Protein AF-A0A940HLU1-F1 (afdb_monomer_lite)

Structure (mmCIF, N/CA/C/O backbone):
data_AF-A0A940HLU1-F1
#
_entry.id   AF-A0A940HLU1-F1
#
loop_
_atom_site.group_PDB
_atom_site.id
_atom_site.type_symbol
_atom_site.label_atom_id
_atom_site.label_alt_id
_atom_site.label_comp_id
_atom_site.label_asym_id
_atom_site.label_entity_id
_atom_site.label_seq_id
_atom_site.pdbx_PDB_ins_code
_atom_site.Cartn_x
_atom_site.Cartn_y
_atom_site.Cartn_z
_atom_site.occupancy
_atom_site.B_iso_or_equiv
_atom_site.auth_seq_id
_atom_site.auth_comp_id
_atom_site.auth_asym_id
_atom_site.auth_atom_id
_atom_site.pdbx_PDB_model_num
ATOM 1 N N . MET A 1 1 ? 3.730 -21.364 66.867 1.00 27.73 1 MET A N 1
ATOM 2 C CA . MET A 1 1 ? 2.519 -21.765 66.113 1.00 27.73 1 MET A CA 1
ATOM 3 C C . MET A 1 1 ? 2.032 -20.496 65.435 1.00 27.73 1 MET A C 1
ATOM 5 O O . MET A 1 1 ? 1.754 -19.559 66.156 1.00 27.73 1 MET A O 1
ATOM 9 N N . THR A 1 2 ? 2.086 -20.301 64.124 1.00 25.03 2 THR A N 1
ATOM 10 C CA . THR A 1 2 ? 1.992 -21.242 63.003 1.00 25.03 2 THR A CA 1
ATOM 11 C C . THR A 1 2 ? 2.886 -20.714 61.883 1.00 25.03 2 THR A C 1
ATOM 13 O O . THR A 1 2 ? 2.871 -19.523 61.591 1.00 25.03 2 THR A O 1
ATOM 16 N N . ALA A 1 3 ? 3.690 -21.589 61.285 1.00 28.31 3 ALA A N 1
ATOM 17 C CA . ALA A 1 3 ? 4.427 -21.278 60.074 1.00 28.31 3 ALA A CA 1
ATOM 18 C C . ALA A 1 3 ? 3.432 -21.047 58.927 1.00 28.31 3 ALA A C 1
ATOM 20 O O . ALA A 1 3 ? 2.727 -21.977 58.545 1.00 28.31 3 ALA A O 1
ATOM 21 N N . PHE A 1 4 ? 3.402 -19.844 58.358 1.00 26.42 4 PHE A N 1
ATOM 22 C CA . PHE A 1 4 ? 2.921 -19.633 56.994 1.00 26.42 4 PHE A CA 1
ATOM 23 C C . PHE A 1 4 ? 4.147 -19.442 56.105 1.00 26.42 4 PHE A C 1
ATOM 25 O O . PHE A 1 4 ? 4.560 -18.334 55.790 1.00 26.42 4 PHE A O 1
ATOM 32 N N . LYS A 1 5 ? 4.784 -20.562 55.751 1.00 31.25 5 LYS A N 1
ATOM 33 C CA . LYS A 1 5 ? 5.696 -20.611 54.609 1.00 31.25 5 LYS A CA 1
ATOM 34 C C . LYS A 1 5 ? 4.870 -21.005 53.388 1.00 31.25 5 LYS A C 1
ATOM 36 O O . LYS A 1 5 ? 4.314 -22.100 53.366 1.00 31.25 5 LYS A O 1
ATOM 41 N N . ARG A 1 6 ? 4.914 -20.129 52.380 1.00 31.06 6 ARG A N 1
ATOM 42 C CA . ARG A 1 6 ? 4.441 -20.256 50.989 1.00 31.06 6 ARG A CA 1
ATOM 43 C C . ARG A 1 6 ? 3.004 -19.820 50.687 1.00 31.06 6 ARG A C 1
ATOM 45 O O . ARG A 1 6 ? 2.075 -20.134 51.422 1.00 31.06 6 ARG A O 1
ATOM 52 N N . ILE A 1 7 ? 2.900 -19.258 49.470 1.00 27.70 7 ILE A N 1
ATOM 53 C CA . ILE A 1 7 ? 1.734 -18.806 48.680 1.00 27.70 7 ILE A CA 1
ATOM 54 C C . ILE A 1 7 ? 1.529 -17.282 48.871 1.00 27.70 7 ILE A C 1
ATOM 56 O O . ILE A 1 7 ? 1.291 -16.849 49.986 1.00 27.70 7 ILE A O 1
ATOM 60 N N . VAL A 1 8 ? 1.676 -16.397 47.867 1.00 30.61 8 VAL A N 1
ATOM 61 C CA . VAL A 1 8 ? 0.956 -16.318 46.573 1.00 30.61 8 VAL A CA 1
ATOM 62 C C . VAL A 1 8 ? 1.741 -15.519 45.506 1.00 30.61 8 VAL A C 1
ATOM 64 O O . VAL A 1 8 ? 2.477 -14.593 45.818 1.00 30.61 8 VAL A O 1
ATOM 67 N N . ILE A 1 9 ? 1.493 -15.900 44.247 1.00 31.41 9 ILE A N 1
ATOM 68 C CA . ILE A 1 9 ? 1.832 -15.292 42.948 1.00 31.41 9 ILE A CA 1
ATOM 69 C C . ILE A 1 9 ? 1.732 -13.754 42.939 1.00 31.41 9 ILE A C 1
ATOM 71 O O . ILE A 1 9 ? 0.657 -13.203 43.169 1.00 31.41 9 ILE A O 1
ATOM 75 N N . VAL A 1 10 ? 2.824 -13.081 42.572 1.00 34.31 10 VAL A N 1
ATOM 76 C CA . VAL A 1 10 ? 2.804 -11.683 42.119 1.00 34.31 10 VAL A CA 1
ATOM 77 C C . VAL A 1 10 ? 2.453 -11.690 40.631 1.00 34.31 10 VAL A C 1
ATOM 79 O O . VAL A 1 10 ? 3.161 -12.323 39.855 1.00 34.31 10 VAL A O 1
ATOM 82 N N . ILE A 1 11 ? 1.365 -11.027 40.234 1.00 34.97 11 ILE A N 1
ATOM 83 C CA . ILE A 1 11 ? 1.071 -10.746 38.823 1.00 34.97 11 ILE A CA 1
ATOM 84 C C . ILE A 1 11 ? 1.602 -9.340 38.547 1.00 34.97 11 ILE A C 1
ATOM 86 O O . ILE A 1 11 ? 0.955 -8.352 38.882 1.00 34.97 11 ILE A O 1
ATOM 90 N N . LEU A 1 12 ? 2.807 -9.238 37.984 1.00 37.22 12 LEU A N 1
ATOM 91 C CA . LEU A 1 12 ? 3.284 -7.970 37.429 1.00 37.22 12 LEU A CA 1
ATOM 92 C C . LEU A 1 12 ? 2.521 -7.716 36.130 1.00 37.22 12 LEU A C 1
ATOM 94 O O . LEU A 1 12 ? 2.646 -8.534 35.230 1.00 37.22 12 LEU A O 1
ATOM 98 N N . ALA A 1 13 ? 1.790 -6.609 36.017 1.00 35.19 13 ALA A N 1
ATOM 99 C CA . ALA A 1 13 ? 1.363 -6.061 34.733 1.00 35.19 13 ALA A CA 1
ATOM 100 C C . ALA A 1 13 ? 2.277 -4.874 34.408 1.00 35.19 13 ALA A C 1
ATOM 102 O O . ALA A 1 13 ? 2.146 -3.799 34.989 1.00 35.19 13 ALA A O 1
ATOM 103 N N . LEU A 1 14 ? 3.250 -5.079 33.521 1.00 35.09 14 LEU A N 1
ATOM 104 C CA . LEU A 1 14 ? 4.013 -3.977 32.929 1.00 35.09 14 LEU A CA 1
ATOM 105 C C . LEU A 1 14 ? 3.146 -3.350 31.843 1.00 35.09 14 LEU A C 1
ATOM 107 O O . LEU A 1 14 ? 2.904 -4.012 30.842 1.00 35.09 14 LEU A O 1
ATOM 111 N N . VAL A 1 15 ? 2.707 -2.105 32.022 1.00 32.38 15 VAL A N 1
ATOM 112 C CA . VAL A 1 15 ? 2.210 -1.276 30.917 1.00 32.38 15 VAL A CA 1
ATOM 113 C C . VAL A 1 15 ? 3.357 -0.379 30.474 1.00 32.38 15 VAL A C 1
ATOM 115 O O . VAL A 1 15 ? 3.815 0.469 31.236 1.00 32.38 15 VAL A O 1
ATOM 118 N N . LEU A 1 16 ? 3.820 -0.549 29.240 1.00 31.27 16 LEU A N 1
ATOM 119 C CA . LEU A 1 16 ? 4.593 0.473 28.530 1.00 31.27 16 LEU A CA 1
ATOM 120 C C . LEU A 1 16 ? 3.788 0.899 27.292 1.00 31.27 16 LEU A C 1
ATOM 122 O O . LEU A 1 16 ? 3.138 0.026 26.711 1.00 31.27 16 LEU A O 1
ATOM 126 N N . PRO A 1 17 ? 3.813 2.182 26.868 1.00 31.23 17 PRO A N 1
ATOM 127 C CA . PRO A 1 17 ? 4.679 3.286 27.313 1.00 31.23 17 PRO A CA 1
ATOM 128 C C . PRO A 1 17 ? 3.905 4.491 27.886 1.00 31.23 17 PRO A C 1
ATOM 130 O O . PRO A 1 17 ? 2.865 4.885 27.364 1.00 31.23 17 PRO A O 1
ATOM 133 N N . ALA A 1 18 ? 4.466 5.158 28.894 1.00 30.39 18 ALA A N 1
ATOM 134 C CA . ALA A 1 18 ? 4.072 6.519 29.251 1.00 30.39 18 ALA A CA 1
ATOM 135 C C . ALA A 1 18 ? 5.214 7.472 28.882 1.00 30.39 18 ALA A C 1
ATOM 137 O O . ALA A 1 18 ? 6.216 7.546 29.586 1.00 30.39 18 ALA A O 1
ATOM 138 N N . PHE A 1 19 ? 5.062 8.206 27.780 1.00 29.31 19 PHE A N 1
ATOM 139 C CA . PHE A 1 19 ? 5.832 9.422 27.540 1.00 29.31 19 PHE A CA 1
ATOM 140 C C . PHE A 1 19 ? 4.869 10.575 27.256 1.00 29.31 19 PHE A C 1
ATOM 142 O O . PHE A 1 19 ? 4.249 10.646 26.202 1.00 29.31 19 PHE A O 1
ATOM 149 N N . CYS A 1 20 ? 4.779 11.496 28.215 1.00 25.66 20 CYS A N 1
ATOM 150 C CA . CYS A 1 20 ? 4.411 12.886 27.980 1.00 25.66 20 CYS A CA 1
ATOM 151 C C . CYS A 1 20 ? 5.654 13.716 28.322 1.00 25.66 20 CYS A C 1
ATOM 153 O O . CYS A 1 20 ? 5.962 13.921 29.493 1.00 25.66 20 CYS A O 1
ATOM 155 N N . VAL A 1 21 ? 6.407 14.151 27.308 1.00 31.73 21 VAL A N 1
ATOM 156 C CA . VAL A 1 21 ? 7.651 14.932 27.492 1.00 31.73 21 VAL A CA 1
ATOM 157 C C . VAL A 1 21 ? 7.368 16.418 27.797 1.00 31.73 21 VAL A C 1
ATOM 159 O O . VAL A 1 21 ? 8.294 17.196 27.981 1.00 31.73 21 VAL A O 1
ATOM 162 N N . SER A 1 22 ? 6.108 16.854 27.931 1.00 28.33 22 SER A N 1
ATOM 163 C CA . SER A 1 22 ? 5.791 18.272 28.197 1.00 28.33 22 SER A CA 1
ATOM 164 C C . SER A 1 22 ? 5.053 18.554 29.505 1.00 28.33 22 SER A C 1
ATOM 166 O O . SER A 1 22 ? 4.754 19.712 29.794 1.00 28.33 22 SER A O 1
ATOM 168 N N . CYS A 1 23 ? 4.748 17.551 30.327 1.00 28.56 23 CYS A N 1
ATOM 169 C CA . CYS A 1 23 ? 4.066 17.768 31.600 1.00 28.56 23 CYS A CA 1
ATOM 170 C C . CYS A 1 23 ? 4.802 17.021 32.703 1.00 28.56 23 CYS A C 1
ATOM 172 O O . CYS A 1 23 ? 4.645 15.818 32.864 1.00 28.56 23 CYS A O 1
ATOM 174 N N . ASN A 1 24 ? 5.577 17.758 33.497 1.00 30.20 24 ASN A N 1
ATOM 175 C CA . ASN A 1 24 ? 6.269 17.265 34.688 1.00 30.20 24 ASN A CA 1
ATOM 176 C C . ASN A 1 24 ? 5.280 16.974 35.845 1.00 30.20 24 ASN A C 1
ATOM 178 O O . ASN A 1 24 ? 5.450 17.450 36.966 1.00 30.20 24 ASN A O 1
ATOM 182 N N . LYS A 1 25 ? 4.182 16.266 35.556 1.00 23.88 25 LYS A N 1
ATOM 183 C CA . LYS A 1 25 ? 3.177 15.821 36.522 1.00 23.88 25 LYS A CA 1
ATOM 184 C C . LYS A 1 25 ? 2.979 14.309 36.376 1.00 23.88 25 LYS A C 1
ATOM 186 O O . LYS A 1 25 ? 2.823 13.839 35.248 1.00 23.88 25 LYS A O 1
ATOM 191 N N . PRO A 1 26 ? 2.952 13.550 37.485 1.00 27.97 26 PRO A N 1
ATOM 192 C CA . PRO A 1 26 ? 2.692 12.118 37.441 1.00 27.97 26 PRO A CA 1
ATOM 193 C C . PRO A 1 26 ? 1.312 11.868 36.825 1.00 27.97 26 PRO A C 1
ATOM 195 O O . PRO A 1 26 ? 0.302 12.388 37.300 1.00 27.97 26 PRO A O 1
ATOM 198 N N . THR A 1 27 ? 1.278 11.099 35.739 1.00 27.95 27 THR A N 1
ATOM 199 C CA . THR A 1 27 ? 0.031 10.642 35.122 1.00 27.95 27 THR A CA 1
ATOM 200 C C . THR A 1 27 ? -0.374 9.346 35.813 1.00 27.95 27 THR A C 1
ATOM 202 O O . THR A 1 27 ? 0.331 8.345 35.714 1.00 27.95 27 THR A O 1
ATOM 205 N N . VAL A 1 28 ? -1.486 9.373 36.546 1.00 28.05 28 VAL A N 1
ATOM 206 C CA . VAL A 1 28 ? -2.072 8.178 37.163 1.00 28.05 28 VAL A CA 1
ATOM 207 C C . VAL A 1 28 ? -2.914 7.480 36.097 1.00 28.05 28 VAL A C 1
ATOM 209 O O . VAL A 1 28 ? -3.928 8.021 35.662 1.00 28.05 28 VAL A O 1
ATOM 212 N N . VAL A 1 29 ? -2.480 6.303 35.648 1.00 27.06 29 VAL A N 1
ATOM 213 C CA . VAL A 1 29 ? -3.270 5.442 34.759 1.00 27.06 29 VAL A CA 1
ATOM 214 C C . VAL A 1 29 ? -4.050 4.471 35.638 1.00 27.06 29 VAL A C 1
ATOM 216 O O . VAL A 1 29 ? -3.457 3.641 36.322 1.00 27.06 29 VAL A O 1
ATOM 219 N N . TYR A 1 30 ? -5.376 4.580 35.630 1.00 26.14 30 TYR A N 1
ATOM 220 C CA . TYR A 1 30 ? -6.247 3.564 36.212 1.00 26.14 30 TYR A CA 1
ATOM 221 C C . TYR A 1 30 ? -6.447 2.464 35.168 1.00 26.14 30 TYR A C 1
ATOM 223 O O . TYR A 1 30 ? -6.887 2.750 34.056 1.00 26.14 30 TYR A O 1
ATOM 231 N N . LEU A 1 31 ? -6.112 1.220 35.509 1.00 27.53 31 LEU A N 1
ATOM 232 C CA . LEU A 1 31 ? -6.618 0.062 34.779 1.00 27.53 31 LEU A CA 1
ATOM 233 C C . LEU A 1 31 ? -7.880 -0.410 35.490 1.00 27.53 31 LEU A C 1
ATOM 235 O O . LEU A 1 31 ? -7.833 -0.764 36.669 1.00 27.53 31 LEU A O 1
ATOM 239 N N . ASP A 1 32 ? -8.992 -0.395 34.765 1.00 26.89 32 ASP A N 1
ATOM 240 C CA . ASP A 1 32 ? -10.192 -1.110 35.167 1.00 26.89 32 ASP A CA 1
ATOM 241 C C . ASP A 1 32 ? -9.909 -2.605 34.993 1.00 26.89 32 ASP A C 1
ATOM 243 O O . ASP A 1 32 ? -9.539 -3.059 33.907 1.00 26.89 32 ASP A O 1
ATOM 247 N N . THR A 1 33 ? -9.974 -3.376 36.076 1.00 32.47 33 THR A N 1
ATOM 248 C CA . THR A 1 33 ? -9.860 -4.833 35.992 1.00 32.47 33 THR A CA 1
ATOM 249 C C . THR A 1 33 ? -11.214 -5.380 35.563 1.00 32.47 33 THR A C 1
ATOM 251 O O . THR A 1 33 ? -11.954 -5.919 36.390 1.00 32.47 33 THR A O 1
ATOM 254 N N . GLU A 1 34 ? -11.566 -5.207 34.292 1.00 28.14 34 GLU A N 1
ATOM 255 C CA . GLU A 1 34 ? -12.719 -5.899 33.730 1.00 28.14 34 GLU A CA 1
ATOM 256 C C . GLU A 1 34 ? -12.413 -7.401 33.604 1.00 28.14 34 GLU A C 1
ATOM 258 O O . GLU A 1 34 ? -11.338 -7.829 33.184 1.00 28.14 34 GLU A O 1
ATOM 263 N N . ASP A 1 35 ? -13.403 -8.175 34.040 1.00 29.67 35 ASP A N 1
ATOM 264 C CA . ASP A 1 35 ? -13.547 -9.627 34.010 1.00 29.67 35 ASP A CA 1
ATOM 265 C C . ASP A 1 35 ? -12.734 -10.487 34.997 1.00 29.67 35 ASP A C 1
ATOM 267 O O . ASP A 1 35 ? -11.738 -11.144 34.697 1.00 29.67 35 ASP A O 1
ATOM 271 N N . GLY A 1 36 ? -13.329 -10.651 36.187 1.00 31.17 36 GLY A N 1
ATOM 272 C CA . GLY A 1 36 ? -13.385 -11.973 36.826 1.00 31.17 36 GLY A CA 1
ATOM 273 C C . GLY A 1 36 ? -12.486 -12.213 38.036 1.00 31.17 36 GLY A C 1
ATOM 274 O O . GLY A 1 36 ? -12.433 -13.342 38.535 1.00 31.17 36 GLY A O 1
ATOM 275 N N . PHE A 1 37 ? -11.804 -11.196 38.566 1.00 38.34 37 PHE A N 1
ATOM 276 C CA . PHE A 1 37 ? -10.997 -11.391 39.767 1.00 38.34 37 PHE A CA 1
ATOM 277 C C . PHE A 1 37 ? -11.858 -11.469 41.036 1.00 38.34 37 PHE A C 1
ATOM 279 O O . PHE A 1 37 ? -12.349 -10.467 41.545 1.00 38.34 37 PHE A O 1
ATOM 286 N N . GLN A 1 38 ? -12.029 -12.679 41.571 1.00 34.75 38 GLN A N 1
ATOM 287 C CA . GLN A 1 38 ? -12.689 -12.927 42.857 1.00 34.75 38 GLN A CA 1
ATOM 288 C C . GLN A 1 38 ? -11.616 -13.096 43.953 1.00 34.75 38 GLN A C 1
ATOM 290 O O . GLN A 1 38 ? -11.015 -14.176 44.053 1.00 34.75 38 GLN A O 1
ATOM 295 N N . PRO A 1 39 ? -11.319 -12.058 44.763 1.00 37.50 39 PRO A N 1
ATOM 296 C CA . PRO A 1 39 ? -10.304 -12.147 45.806 1.00 37.50 39 PRO A CA 1
ATOM 297 C C . PRO A 1 39 ? -10.705 -13.187 46.860 1.00 37.50 39 PRO A C 1
ATOM 299 O O . PRO A 1 39 ? -11.830 -13.211 47.357 1.00 37.50 39 PRO A O 1
ATOM 302 N N . LYS A 1 40 ? -9.772 -14.075 47.209 1.00 34.72 40 LYS A N 1
ATOM 303 C CA . LYS A 1 40 ? -9.962 -15.077 48.261 1.00 34.72 40 LYS A CA 1
ATOM 304 C C . LYS A 1 40 ? -9.593 -14.471 49.620 1.00 34.72 40 LYS A C 1
ATOM 306 O O . LYS A 1 40 ? -8.598 -13.748 49.694 1.00 34.72 40 LYS A O 1
ATOM 311 N N . PRO A 1 41 ? -10.318 -14.810 50.702 1.00 30.70 41 PRO A N 1
ATOM 312 C CA . PRO A 1 41 ? -9.941 -14.406 52.054 1.00 30.70 41 PRO A CA 1
ATOM 313 C C . PRO A 1 41 ? -8.514 -14.865 52.391 1.00 30.70 41 PRO A C 1
ATOM 315 O O . PRO A 1 41 ? -8.115 -15.966 52.006 1.00 30.70 41 PRO A O 1
ATOM 318 N N . ASN A 1 42 ? -7.764 -14.040 53.130 1.00 32.72 42 ASN A N 1
ATOM 319 C CA . ASN A 1 42 ? -6.386 -14.302 53.582 1.00 32.72 42 ASN A CA 1
ATOM 320 C C . ASN A 1 42 ? -5.336 -14.423 52.460 1.00 32.72 42 ASN A C 1
ATOM 322 O O . ASN A 1 42 ? -4.360 -15.163 52.594 1.00 32.72 42 ASN A O 1
ATOM 326 N N . LYS A 1 43 ? -5.522 -13.696 51.352 1.00 32.88 43 LYS A N 1
ATOM 327 C CA . LYS A 1 43 ? -4.498 -13.507 50.319 1.00 32.88 43 LYS A CA 1
ATOM 328 C C . LYS A 1 43 ? -4.136 -12.030 50.181 1.00 32.88 43 LYS A C 1
ATOM 330 O O . LYS A 1 43 ? -5.014 -11.175 50.142 1.00 32.88 43 LYS A O 1
ATOM 335 N N . LEU A 1 44 ? -2.836 -11.761 50.101 1.00 34.69 44 LEU A N 1
ATOM 336 C CA . LEU A 1 44 ? -2.281 -10.446 49.802 1.00 34.69 44 LEU A CA 1
ATOM 337 C C . LEU A 1 44 ? -2.280 -10.245 48.281 1.00 34.69 44 LEU A C 1
ATOM 339 O O . LEU A 1 44 ? -1.825 -11.128 47.551 1.00 34.69 44 LEU A O 1
ATOM 343 N N . TYR A 1 45 ? -2.784 -9.106 47.813 1.00 37.06 45 TYR A N 1
ATOM 344 C CA . TYR A 1 45 ? -2.894 -8.790 46.391 1.00 37.06 45 TYR A CA 1
ATOM 345 C C . TYR A 1 45 ? -2.138 -7.496 46.097 1.00 37.06 45 TYR A C 1
ATOM 347 O O . TYR A 1 45 ? -2.639 -6.401 46.323 1.00 37.06 45 TYR A O 1
ATOM 355 N N . VAL A 1 46 ? -0.905 -7.618 45.608 1.00 39.88 46 VAL A N 1
ATOM 356 C CA . VAL A 1 46 ? -0.125 -6.458 45.163 1.00 39.88 46 VAL A CA 1
ATOM 357 C C . VAL A 1 46 ? -0.705 -5.994 43.837 1.00 39.88 46 VAL A C 1
ATOM 359 O O . VAL A 1 46 ? -0.710 -6.758 42.874 1.00 39.88 46 VAL A O 1
ATOM 362 N N . THR A 1 47 ? -1.204 -4.763 43.790 1.00 38.28 47 THR A N 1
ATOM 363 C CA . THR A 1 47 ? -1.689 -4.169 42.546 1.00 38.28 47 THR A CA 1
ATOM 364 C C . THR A 1 47 ? -0.840 -2.933 42.269 1.00 38.28 47 THR A C 1
ATOM 366 O O . THR A 1 47 ? -0.818 -2.015 43.083 1.00 38.28 47 THR A O 1
ATOM 369 N N . TYR A 1 48 ? -0.181 -2.955 41.107 1.00 41.09 48 TYR A N 1
ATOM 370 C CA . TYR A 1 48 ? 0.588 -1.891 40.445 1.00 41.09 48 TYR A CA 1
ATOM 371 C C . TYR A 1 48 ? 2.092 -1.771 40.759 1.00 41.09 48 TYR A C 1
ATOM 373 O O . TYR A 1 48 ? 2.538 -1.675 41.901 1.00 41.09 48 TYR A O 1
ATOM 381 N N . LEU A 1 49 ? 2.860 -1.719 39.664 1.00 37.97 49 LEU A N 1
ATOM 382 C CA . LEU A 1 49 ? 4.263 -1.326 39.582 1.00 37.97 49 LEU A CA 1
ATOM 383 C C . LEU A 1 49 ? 4.318 -0.016 38.783 1.00 37.97 49 LEU A C 1
ATOM 385 O O . LEU A 1 49 ? 3.813 0.019 37.661 1.00 37.97 49 LEU A O 1
ATOM 389 N N . TYR A 1 50 ? 4.938 1.034 39.321 1.00 35.69 50 TYR A N 1
ATOM 390 C CA . TYR A 1 50 ? 5.228 2.250 38.557 1.00 35.69 50 TYR A CA 1
ATOM 391 C C . TYR A 1 50 ? 6.717 2.275 38.206 1.00 35.69 50 TYR A C 1
ATOM 393 O O . TYR A 1 50 ? 7.576 2.098 39.070 1.00 35.69 50 TYR A O 1
ATOM 401 N N . VAL A 1 51 ? 7.029 2.479 36.925 1.00 35.22 51 VAL A N 1
ATOM 402 C CA . VAL A 1 51 ? 8.408 2.640 36.449 1.00 35.22 51 VAL A CA 1
ATOM 403 C C . VAL A 1 51 ? 8.728 4.131 36.432 1.00 35.22 51 VAL A C 1
ATOM 405 O O . VAL A 1 51 ? 8.148 4.884 35.650 1.00 35.22 51 VAL A O 1
ATOM 408 N N . LEU A 1 52 ? 9.636 4.558 37.308 1.00 29.62 52 LEU A N 1
ATOM 409 C CA . LEU A 1 52 ? 10.082 5.943 37.423 1.00 29.62 52 LEU A CA 1
ATOM 410 C C . LEU A 1 52 ? 11.482 6.063 36.802 1.00 29.62 52 LEU A C 1
ATOM 412 O O . LEU A 1 52 ? 12.499 5.810 37.437 1.00 29.62 52 LEU A O 1
ATOM 416 N N . SER A 1 53 ? 11.505 6.499 35.544 1.00 32.16 53 SER A N 1
ATOM 417 C CA . SER A 1 53 ? 12.685 6.881 34.753 1.00 32.16 53 SER A CA 1
ATOM 418 C C . SER A 1 53 ? 13.498 5.756 34.092 1.00 32.16 53 SER A C 1
ATOM 420 O O . SER A 1 53 ? 13.719 4.680 34.644 1.00 32.16 53 SER A O 1
ATOM 422 N N . ALA A 1 54 ? 13.944 6.063 32.873 1.00 32.19 54 ALA A N 1
ATOM 423 C CA . ALA A 1 54 ? 14.941 5.331 32.110 1.00 32.19 54 ALA A CA 1
ATOM 424 C C . ALA A 1 54 ? 16.165 6.242 31.953 1.00 32.19 54 ALA A C 1
ATOM 426 O O . ALA A 1 54 ? 16.013 7.415 31.606 1.00 32.19 54 ALA A O 1
ATOM 427 N N . ASN A 1 55 ? 17.363 5.715 32.182 1.00 34.09 55 ASN A N 1
ATOM 428 C CA . ASN A 1 55 ? 18.615 6.329 31.745 1.00 34.09 55 ASN A CA 1
ATOM 429 C C . ASN A 1 55 ? 19.196 5.546 30.551 1.00 34.09 55 ASN A C 1
ATOM 431 O O . ASN A 1 55 ? 18.762 4.431 30.261 1.00 34.09 55 ASN A O 1
ATOM 435 N N . GLU A 1 56 ? 20.144 6.153 29.827 1.00 32.09 56 GLU A N 1
ATOM 436 C CA . GLU A 1 56 ? 20.691 5.667 28.541 1.00 32.09 56 GLU A CA 1
ATOM 437 C C . GLU A 1 56 ? 21.284 4.243 28.588 1.00 32.09 56 GLU A C 1
ATOM 439 O O . GLU A 1 56 ? 21.463 3.615 27.548 1.00 32.09 56 GLU A O 1
ATOM 444 N N . GLU A 1 57 ? 21.522 3.698 29.783 1.00 31.03 57 GLU A N 1
ATOM 445 C CA . GLU A 1 57 ? 22.026 2.336 29.998 1.00 31.03 57 GLU A CA 1
ATOM 446 C C . GLU A 1 57 ? 20.925 1.277 30.204 1.00 31.03 57 GLU A C 1
ATOM 448 O O . GLU A 1 57 ? 21.229 0.109 30.437 1.00 31.03 57 GLU A O 1
ATOM 453 N N . GLY A 1 58 ? 19.640 1.639 30.108 1.00 33.12 58 GLY A N 1
ATOM 454 C CA . GLY A 1 58 ? 18.534 0.677 30.215 1.00 33.12 58 GLY A CA 1
ATOM 455 C C . GLY A 1 58 ? 18.353 0.085 31.617 1.00 33.12 58 GLY A C 1
ATOM 456 O O . GLY A 1 58 ? 17.793 -1.004 31.763 1.00 33.12 58 GLY A O 1
ATOM 457 N N . ILE A 1 59 ? 18.822 0.788 32.652 1.00 32.22 59 ILE A N 1
ATOM 458 C CA . ILE A 1 59 ? 18.604 0.414 34.048 1.00 32.22 59 ILE A CA 1
ATOM 459 C C . ILE A 1 59 ? 17.293 1.054 34.507 1.00 32.22 59 ILE A C 1
ATOM 461 O O . ILE A 1 59 ? 17.135 2.272 34.463 1.00 32.22 59 ILE A O 1
ATOM 465 N N . PHE A 1 60 ? 16.353 0.228 34.967 1.00 37.91 60 PHE A N 1
ATOM 466 C CA . PHE A 1 60 ? 15.073 0.694 35.496 1.00 37.91 60 PHE A CA 1
ATOM 467 C C . PHE A 1 60 ? 14.993 0.377 36.989 1.00 37.91 60 PHE A C 1
ATOM 469 O O . PHE A 1 60 ? 15.209 -0.762 37.411 1.00 37.91 60 PHE A O 1
ATOM 476 N N . SER A 1 61 ? 14.653 1.384 37.788 1.00 35.00 61 SER A N 1
ATOM 477 C CA . SER A 1 61 ? 14.283 1.229 39.195 1.00 35.00 61 SER A CA 1
ATOM 478 C C . SER A 1 61 ? 12.776 1.423 39.342 1.00 35.00 61 SER A C 1
ATOM 480 O O . SER A 1 61 ? 12.221 2.389 38.818 1.00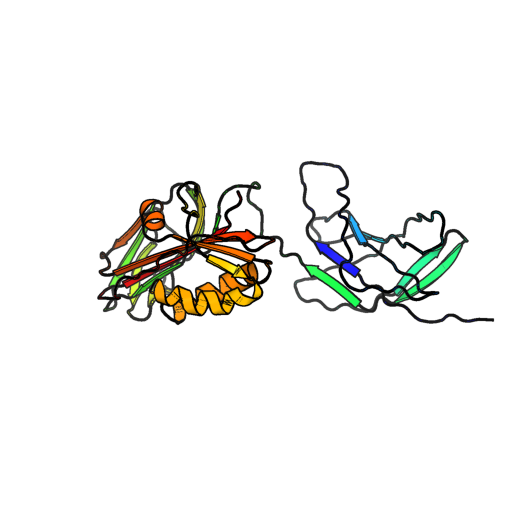 35.00 61 SER A O 1
ATOM 482 N N . SER A 1 62 ? 12.106 0.519 40.054 1.00 39.84 62 SER A N 1
ATOM 483 C CA . SER A 1 62 ? 10.668 0.623 40.331 1.00 39.84 62 SER A CA 1
ATOM 484 C C . SER A 1 62 ? 10.381 0.544 41.824 1.00 39.84 62 SER A C 1
ATOM 486 O O . SER A 1 62 ? 10.956 -0.302 42.514 1.00 39.84 62 SER A O 1
ATOM 488 N N . GLU A 1 63 ? 9.429 1.351 42.284 1.00 36.75 63 GLU A N 1
ATOM 489 C CA . GLU A 1 63 ? 8.819 1.233 43.609 1.00 36.75 63 GLU A CA 1
ATOM 490 C C . GLU A 1 63 ? 7.549 0.375 43.512 1.00 36.75 63 GLU A C 1
ATOM 492 O O . GLU A 1 63 ? 6.728 0.538 42.602 1.00 36.75 63 GLU A O 1
ATOM 497 N N . VAL A 1 64 ? 7.402 -0.580 44.431 1.00 39.41 64 VAL A N 1
ATOM 498 C CA . VAL A 1 64 ? 6.253 -1.493 44.495 1.00 39.41 64 VAL A CA 1
ATOM 499 C C . VAL A 1 64 ? 5.300 -0.991 45.573 1.00 39.41 64 VAL A C 1
ATOM 501 O O . VAL A 1 64 ? 5.692 -0.899 46.734 1.00 39.41 64 VAL A O 1
ATOM 504 N N . PHE A 1 65 ? 4.039 -0.735 45.220 1.00 38.09 65 PHE A N 1
ATOM 505 C CA . PHE A 1 65 ? 3.003 -0.407 46.199 1.00 38.09 65 PHE A CA 1
ATOM 506 C C . PHE A 1 65 ? 2.118 -1.629 46.447 1.00 38.09 65 PHE A C 1
ATOM 508 O O . PHE A 1 65 ? 1.540 -2.212 45.532 1.00 38.09 65 PHE A O 1
ATOM 515 N N . VAL A 1 66 ? 2.013 -2.034 47.709 1.00 38.91 66 VAL A N 1
ATOM 516 C CA . VAL A 1 66 ? 1.221 -3.191 48.133 1.00 38.91 66 VAL A CA 1
ATOM 517 C C . VAL A 1 66 ? -0.065 -2.692 48.778 1.00 38.91 66 VAL A C 1
ATOM 519 O O . VAL A 1 66 ? -0.011 -2.019 49.802 1.00 38.91 66 VAL A O 1
ATOM 522 N N . ASN A 1 67 ? -1.226 -3.041 48.218 1.00 37.44 67 ASN A N 1
ATOM 523 C CA . ASN A 1 67 ? -2.512 -2.751 48.851 1.00 37.44 67 ASN A CA 1
ATOM 524 C C . ASN A 1 67 ? -3.064 -4.017 49.527 1.00 37.44 67 ASN A C 1
ATOM 526 O O . ASN A 1 67 ? -3.165 -5.070 48.898 1.00 37.44 67 ASN A O 1
ATOM 530 N N . TYR A 1 68 ? -3.411 -3.930 50.812 1.00 36.84 68 TYR A N 1
ATOM 531 C CA . TYR A 1 68 ? -3.995 -5.040 51.568 1.00 36.84 68 TYR A CA 1
ATOM 532 C C . TYR A 1 68 ? -5.422 -4.691 52.008 1.00 36.84 68 TYR A C 1
ATOM 534 O O . TYR A 1 68 ? -5.611 -3.657 52.655 1.00 36.84 68 TYR A O 1
ATOM 542 N N . PRO A 1 69 ? -6.437 -5.530 51.723 1.00 34.66 69 PRO A N 1
ATOM 543 C CA . PRO A 1 69 ? -7.794 -5.276 52.194 1.00 34.66 69 PRO A CA 1
ATOM 544 C C . PRO A 1 69 ? -7.835 -5.278 53.731 1.00 34.66 69 PRO A C 1
ATOM 546 O O . PRO A 1 69 ? -7.622 -6.316 54.357 1.00 34.66 69 PRO A O 1
ATOM 549 N N . GLY A 1 70 ? -8.107 -4.117 54.336 1.00 37.47 70 GLY A N 1
ATOM 550 C CA . GLY A 1 70 ? -8.220 -3.940 55.791 1.00 37.47 70 GLY A CA 1
ATOM 551 C C . GLY A 1 70 ? -7.033 -3.259 56.485 1.00 37.47 70 GLY A C 1
ATOM 552 O O . GLY A 1 70 ? -7.052 -3.149 57.707 1.00 37.47 70 GLY A O 1
ATOM 553 N N . ALA A 1 71 ? -6.022 -2.788 55.748 1.00 36.44 71 ALA A N 1
ATOM 554 C CA . ALA A 1 71 ? -4.957 -1.956 56.306 1.00 36.44 71 ALA A CA 1
ATOM 555 C C . ALA A 1 71 ? -5.253 -0.467 56.052 1.00 36.44 71 ALA A C 1
ATOM 557 O O . ALA A 1 71 ? -5.102 0.027 54.935 1.00 36.44 71 ALA A O 1
ATOM 558 N N . ASP A 1 72 ? -5.669 0.260 57.090 1.00 33.00 72 ASP A N 1
ATOM 559 C CA . ASP A 1 72 ? -5.786 1.718 57.042 1.00 33.00 72 ASP A CA 1
ATOM 560 C C . ASP A 1 72 ? -4.382 2.337 56.930 1.00 33.00 72 ASP A C 1
ATOM 562 O O . ASP A 1 72 ? -3.695 2.533 57.927 1.00 33.00 72 ASP A O 1
ATOM 566 N N . LYS A 1 73 ? -3.968 2.643 55.694 1.00 35.47 73 LYS A N 1
ATOM 567 C CA . LYS A 1 73 ? -2.730 3.351 55.310 1.00 35.47 73 LYS A CA 1
ATOM 568 C C . LYS A 1 73 ? -1.418 2.687 55.747 1.00 35.47 73 LYS A C 1
ATOM 570 O O . LYS A 1 73 ? -0.919 2.920 56.843 1.00 35.47 73 LYS A O 1
ATOM 575 N N . LEU A 1 74 ? -0.753 2.028 54.802 1.00 33.00 74 LEU A N 1
ATOM 576 C CA . LEU A 1 74 ? 0.687 1.772 54.871 1.00 33.00 74 LEU A CA 1
ATOM 577 C C . LEU A 1 74 ? 1.323 2.200 53.544 1.00 33.00 74 LEU A C 1
ATOM 579 O O . LEU A 1 74 ? 1.165 1.538 52.525 1.00 33.00 74 LEU A O 1
ATOM 583 N N . PHE A 1 75 ? 1.998 3.349 53.566 1.00 30.73 75 PHE A N 1
ATOM 584 C CA . PHE A 1 75 ? 2.986 3.724 52.560 1.00 30.73 75 PHE A CA 1
ATOM 585 C C . PHE A 1 75 ? 4.347 3.463 53.194 1.00 30.73 75 PHE A C 1
ATOM 587 O O . PHE A 1 75 ? 4.675 4.090 54.201 1.00 30.73 75 PHE A O 1
ATOM 594 N N . THR A 1 76 ? 5.121 2.546 52.632 1.00 33.22 76 THR A N 1
ATOM 595 C CA . THR A 1 76 ? 6.524 2.361 53.000 1.00 33.22 76 THR A CA 1
ATOM 596 C C . THR A 1 76 ? 7.341 2.276 51.722 1.00 33.22 76 THR A C 1
ATOM 598 O O . THR A 1 76 ? 7.027 1.480 50.838 1.00 33.22 76 THR A O 1
ATOM 601 N N . GLU A 1 77 ? 8.349 3.147 51.620 1.00 32.69 77 GLU A N 1
ATOM 602 C CA . GLU A 1 77 ? 9.389 3.099 50.590 1.00 32.69 77 GLU A CA 1
ATOM 603 C C . GLU A 1 77 ? 9.985 1.689 50.566 1.00 32.69 77 GLU A C 1
ATOM 605 O O . GLU A 1 77 ? 10.392 1.149 51.597 1.00 32.69 77 GLU A O 1
ATOM 610 N N . CYS A 1 78 ? 9.983 1.060 49.394 1.00 34.34 78 CYS A N 1
ATOM 611 C CA . CYS A 1 78 ? 10.633 -0.223 49.196 1.00 34.34 78 CYS A CA 1
ATOM 612 C C . CYS A 1 78 ? 12.025 0.073 48.640 1.00 34.34 78 CYS A C 1
ATOM 614 O O . CYS A 1 78 ? 12.132 0.621 47.542 1.00 34.34 78 CYS A O 1
ATOM 616 N N . ASP A 1 79 ? 13.080 -0.290 49.371 1.00 28.03 79 ASP A N 1
ATOM 617 C CA . ASP A 1 79 ? 14.452 -0.131 48.892 1.00 28.03 79 ASP A CA 1
ATOM 618 C C . ASP A 1 79 ? 14.685 -1.024 47.659 1.00 28.03 79 ASP A C 1
ATOM 620 O O . ASP A 1 79 ? 14.956 -2.217 47.750 1.00 28.03 79 ASP A O 1
ATOM 624 N N . THR A 1 80 ? 14.547 -0.400 46.490 1.00 32.91 80 THR A N 1
ATOM 625 C CA . THR A 1 80 ? 15.107 -0.750 45.177 1.00 32.91 80 THR A CA 1
ATOM 626 C C . THR A 1 80 ? 14.966 -2.213 44.723 1.00 32.91 80 THR A C 1
ATOM 628 O O . THR A 1 80 ? 15.845 -3.049 44.936 1.00 32.91 80 THR A O 1
ATOM 631 N N . VAL A 1 81 ? 13.935 -2.513 43.923 1.00 34.62 81 VAL A N 1
ATOM 632 C CA . VAL A 1 81 ? 13.966 -3.698 43.045 1.00 34.62 81 VAL A CA 1
ATOM 633 C C . VAL A 1 81 ? 14.836 -3.370 41.830 1.00 34.62 81 VAL A C 1
ATOM 635 O O . VAL A 1 81 ? 14.452 -2.570 40.978 1.00 34.62 81 VAL A O 1
ATOM 638 N N . ARG A 1 82 ? 16.021 -3.986 41.741 1.00 34.34 82 ARG A N 1
ATOM 639 C CA . ARG A 1 82 ? 16.914 -3.855 40.579 1.00 34.34 82 ARG A CA 1
ATOM 640 C C . ARG A 1 82 ? 16.545 -4.887 39.511 1.00 34.34 82 ARG A C 1
ATOM 642 O O . ARG A 1 82 ? 16.809 -6.089 39.658 1.00 34.34 82 ARG A O 1
ATOM 649 N N . ILE A 1 83 ? 15.928 -4.413 38.432 1.00 35.34 83 ILE A N 1
ATOM 650 C CA . ILE A 1 83 ? 15.642 -5.205 37.234 1.00 35.34 83 ILE A CA 1
ATOM 651 C C . ILE A 1 83 ? 16.636 -4.768 36.156 1.00 35.34 83 ILE A C 1
ATOM 653 O O . ILE A 1 83 ? 16.598 -3.635 35.688 1.00 35.34 83 ILE A O 1
ATOM 657 N N . GLU A 1 84 ? 17.558 -5.660 35.797 1.00 30.78 84 GLU A N 1
ATOM 658 C CA . GLU A 1 84 ? 18.532 -5.427 34.727 1.00 30.78 84 GLU A CA 1
ATOM 659 C C . GLU A 1 84 ? 18.018 -6.074 33.441 1.00 30.78 84 GLU A C 1
ATOM 661 O O . GLU A 1 84 ? 17.637 -7.247 33.448 1.00 30.78 84 GLU A O 1
ATOM 666 N N . PHE A 1 85 ? 17.987 -5.312 32.347 1.00 34.62 85 PHE A N 1
ATOM 667 C CA . PHE A 1 85 ? 17.539 -5.789 31.040 1.00 34.62 85 PHE A CA 1
ATOM 668 C C . PHE A 1 85 ? 18.737 -5.942 30.099 1.00 34.62 85 PHE A C 1
ATOM 670 O O . PHE A 1 85 ? 19.481 -4.990 29.882 1.00 34.62 85 PHE A O 1
ATOM 677 N N . TYR A 1 86 ? 18.888 -7.120 29.483 1.00 28.27 86 TYR A N 1
ATOM 678 C CA . TYR A 1 86 ? 19.900 -7.380 28.454 1.00 28.27 86 TYR A CA 1
ATOM 679 C C . TYR A 1 86 ? 19.254 -7.978 27.197 1.00 28.27 86 TYR A C 1
ATOM 681 O O . TYR A 1 86 ? 19.007 -9.178 27.127 1.00 28.27 86 TYR A O 1
ATOM 689 N N . GLY A 1 87 ? 19.023 -7.148 26.175 1.00 27.16 87 GLY A N 1
ATOM 690 C CA . GLY A 1 87 ? 18.656 -7.605 24.826 1.00 27.16 87 GLY A CA 1
ATOM 691 C C . GLY A 1 87 ? 17.285 -8.296 24.679 1.00 27.16 87 GLY A C 1
ATOM 692 O O . GLY A 1 87 ? 16.569 -8.558 25.638 1.00 27.16 87 GLY A O 1
ATOM 693 N N . ARG A 1 88 ? 16.897 -8.567 23.422 1.00 28.45 88 ARG A N 1
ATOM 694 C CA . ARG A 1 88 ? 15.546 -8.988 22.974 1.00 28.45 88 ARG A CA 1
ATOM 695 C C . ARG A 1 88 ? 15.084 -10.402 23.388 1.00 28.45 88 ARG A C 1
ATOM 697 O O . ARG A 1 88 ? 14.078 -10.868 22.865 1.00 28.45 88 ARG A O 1
ATOM 704 N N . ASN A 1 89 ? 15.769 -11.096 24.295 1.00 25.98 89 ASN A N 1
ATOM 705 C CA . ASN A 1 89 ? 15.414 -12.467 24.674 1.00 25.98 89 ASN A CA 1
ATOM 706 C C . ASN A 1 89 ? 15.075 -12.541 26.162 1.00 25.98 89 ASN A C 1
ATOM 708 O O . ASN A 1 89 ? 15.935 -12.353 27.018 1.00 25.98 89 ASN A O 1
ATOM 712 N N . TYR A 1 90 ? 13.809 -12.825 26.466 1.00 32.62 90 TYR A N 1
ATOM 713 C CA . TYR A 1 90 ? 13.306 -12.840 27.835 1.00 32.62 90 TYR A CA 1
ATOM 714 C C . TYR A 1 90 ? 13.494 -14.213 28.480 1.00 32.62 90 TYR A C 1
ATOM 716 O O . TYR A 1 90 ? 12.970 -15.221 28.004 1.00 32.62 90 TYR A O 1
ATOM 724 N N . ARG A 1 91 ? 14.183 -14.235 29.620 1.00 30.09 91 ARG A N 1
ATOM 725 C CA . ARG A 1 91 ? 14.134 -15.330 30.589 1.00 30.09 91 ARG A CA 1
ATOM 726 C C . ARG A 1 91 ? 13.923 -14.697 31.960 1.00 30.09 91 ARG A C 1
ATOM 728 O O . ARG A 1 91 ? 14.803 -14.002 32.453 1.00 30.09 91 ARG A O 1
ATOM 735 N N . ALA A 1 92 ? 12.736 -14.866 32.537 1.00 35.19 92 ALA A N 1
ATOM 736 C CA . ALA A 1 92 ? 12.495 -14.459 33.915 1.00 35.19 92 ALA A CA 1
ATOM 737 C C . ALA A 1 92 ? 13.166 -15.496 34.821 1.00 35.19 92 ALA A C 1
ATOM 739 O O . ALA A 1 92 ? 12.728 -16.644 34.875 1.00 35.19 92 ALA A O 1
ATOM 740 N N . GLU A 1 93 ? 14.260 -15.121 35.474 1.00 36.81 93 GLU A N 1
ATOM 741 C CA . GLU A 1 93 ? 14.797 -15.914 36.577 1.00 36.81 93 GLU A CA 1
ATOM 742 C C . GLU A 1 93 ? 14.036 -15.542 37.853 1.00 36.81 93 GLU A C 1
ATOM 744 O O . GLU A 1 93 ? 13.745 -14.366 38.089 1.00 36.81 93 GLU A O 1
ATOM 749 N N . GLU A 1 94 ? 13.651 -16.554 38.635 1.00 38.84 94 GLU A N 1
ATOM 750 C CA . GLU A 1 94 ? 12.949 -16.396 39.910 1.00 38.84 94 GLU A CA 1
ATOM 751 C C . GLU A 1 94 ? 13.732 -15.423 40.801 1.00 38.84 94 GLU A C 1
ATOM 753 O O . GLU A 1 94 ? 14.884 -15.680 41.149 1.00 38.84 94 GLU A O 1
ATOM 758 N N . LYS A 1 95 ? 13.122 -14.290 41.162 1.00 45.94 95 LYS A N 1
ATOM 759 C CA . LYS A 1 95 ? 13.699 -13.364 42.141 1.00 45.94 95 LYS A CA 1
ATOM 760 C C . LYS A 1 95 ? 12.845 -13.339 43.402 1.00 45.94 95 LYS A C 1
ATOM 762 O O . LYS A 1 95 ? 11.616 -13.224 43.344 1.00 45.94 95 LYS A O 1
ATOM 767 N N . GLU A 1 96 ? 13.529 -13.464 44.533 1.00 42.34 96 GLU A N 1
ATOM 768 C CA . GLU A 1 96 ? 12.972 -13.289 45.869 1.00 42.34 96 GLU A CA 1
ATOM 769 C C . GLU A 1 96 ? 12.848 -11.789 46.169 1.00 42.34 96 GLU A C 1
ATOM 771 O O . GLU A 1 96 ? 13.761 -11.007 45.904 1.00 42.34 96 GLU A O 1
ATOM 776 N N . VAL A 1 97 ? 11.692 -11.380 46.684 1.00 45.94 97 VAL A N 1
ATOM 777 C CA . VAL A 1 97 ? 11.369 -10.004 47.068 1.00 45.94 97 VAL A CA 1
ATOM 778 C C . VAL A 1 97 ? 11.080 -9.990 48.560 1.00 45.94 97 VAL A C 1
ATOM 780 O O . VAL A 1 97 ? 10.197 -10.709 49.017 1.00 45.94 97 VAL A O 1
ATOM 783 N N . THR A 1 98 ? 11.771 -9.144 49.317 1.00 43.38 98 THR A N 1
ATOM 784 C CA . THR A 1 98 ? 11.523 -8.982 50.754 1.00 43.38 98 THR A CA 1
ATOM 785 C C . THR A 1 98 ? 10.766 -7.686 51.001 1.00 43.38 98 THR A C 1
ATOM 787 O O . THR A 1 98 ? 11.251 -6.613 50.660 1.00 43.38 98 THR A O 1
ATOM 790 N N . VAL A 1 99 ? 9.586 -7.776 51.614 1.00 42.62 99 VAL A N 1
ATOM 791 C CA . VAL A 1 99 ? 8.786 -6.617 52.035 1.00 42.62 99 VAL A CA 1
ATOM 792 C C . VAL A 1 99 ? 8.973 -6.407 53.531 1.00 42.62 99 VAL A C 1
ATOM 794 O O . VAL A 1 99 ? 8.871 -7.358 54.307 1.00 42.62 99 VAL A O 1
ATOM 797 N N . GLN A 1 100 ? 9.236 -5.163 53.925 1.00 41.41 100 GLN A N 1
ATOM 798 C CA . GLN A 1 100 ? 9.271 -4.726 55.319 1.00 41.41 100 GLN A CA 1
ATOM 799 C C . GLN A 1 100 ? 7.938 -4.063 55.674 1.00 41.41 100 GLN A C 1
ATOM 801 O O . GLN A 1 100 ? 7.455 -3.183 54.958 1.00 41.41 100 GLN A O 1
ATOM 806 N N . TRP A 1 101 ? 7.339 -4.493 56.776 1.00 41.84 101 TRP A N 1
ATOM 807 C CA . TRP A 1 101 ? 6.069 -3.982 57.273 1.00 41.84 101 TRP A CA 1
ATOM 808 C C . TRP A 1 101 ? 6.300 -2.842 58.269 1.00 41.84 101 TRP A C 1
ATOM 810 O O . TRP A 1 101 ? 7.322 -2.784 58.952 1.00 41.84 101 TRP A O 1
ATOM 820 N N . GLY A 1 102 ? 5.321 -1.942 58.401 1.00 35.47 102 GLY A N 1
ATOM 821 C CA . GLY A 1 102 ? 5.398 -0.808 59.335 1.00 35.47 102 GLY A CA 1
ATOM 822 C C . GLY A 1 102 ? 5.475 -1.202 60.819 1.00 35.47 102 GLY A C 1
ATOM 823 O O . GLY A 1 102 ? 5.781 -0.359 61.656 1.00 35.47 102 GLY A O 1
ATOM 824 N N . ASP A 1 103 ? 5.225 -2.471 61.151 1.00 41.94 103 ASP A N 1
ATOM 825 C CA . ASP A 1 103 ? 5.408 -3.041 62.490 1.00 41.94 103 ASP A CA 1
ATOM 826 C C . ASP A 1 103 ? 6.821 -3.617 62.729 1.00 41.94 103 ASP A C 1
ATOM 828 O O . ASP A 1 103 ? 7.095 -4.167 63.797 1.00 41.94 103 ASP A O 1
ATOM 832 N N . GLY A 1 104 ? 7.726 -3.482 61.751 1.00 38.16 104 GLY A N 1
ATOM 833 C CA . GLY A 1 104 ? 9.106 -3.965 61.807 1.00 38.16 104 GLY A CA 1
ATOM 834 C C . GLY A 1 104 ? 9.280 -5.447 61.464 1.00 38.16 104 GLY A C 1
ATOM 835 O O . GLY A 1 104 ? 10.398 -5.957 61.546 1.00 38.16 104 GLY A O 1
ATOM 836 N N . SER A 1 105 ? 8.210 -6.156 61.096 1.00 44.56 105 SER A N 1
ATOM 837 C CA . SER A 1 105 ? 8.310 -7.519 60.571 1.00 44.56 105 SER A CA 1
ATOM 838 C C . SER A 1 105 ? 8.673 -7.521 59.081 1.00 44.56 105 SER A C 1
ATOM 840 O O . SER A 1 105 ? 8.447 -6.544 58.369 1.00 44.56 105 SER A O 1
ATOM 842 N N . SER A 1 106 ? 9.221 -8.633 58.584 1.00 42.28 106 SER A N 1
ATOM 843 C CA . SER A 1 106 ? 9.524 -8.812 57.162 1.00 42.28 106 SER A CA 1
ATOM 844 C C . SER A 1 106 ? 8.847 -10.051 56.586 1.00 42.28 106 SER A C 1
ATOM 846 O O . SER A 1 106 ? 8.513 -11.005 57.296 1.00 42.28 106 SER A O 1
ATOM 848 N N . SER A 1 107 ? 8.599 -10.045 55.280 1.00 44.12 107 SER A N 1
ATOM 849 C CA . SER A 1 107 ? 8.065 -11.196 54.552 1.00 44.12 107 SER A CA 1
ATOM 850 C C . SER A 1 107 ? 8.759 -11.359 53.209 1.00 44.12 107 SER A C 1
ATOM 852 O O . SER A 1 107 ? 8.928 -10.393 52.472 1.00 44.12 107 SER A O 1
ATOM 854 N N . GLU A 1 108 ? 9.147 -12.593 52.897 1.00 42.88 108 GLU A N 1
ATOM 855 C CA . GLU A 1 108 ? 9.768 -12.970 51.627 1.00 42.88 108 GLU A CA 1
ATOM 856 C C . GLU A 1 108 ? 8.707 -13.494 50.651 1.00 42.88 108 GLU A C 1
ATOM 858 O O . GLU A 1 108 ? 7.881 -14.350 50.986 1.00 42.88 108 GLU A O 1
ATOM 863 N N . PHE A 1 109 ? 8.751 -12.993 49.422 1.00 44.53 109 PHE A N 1
ATOM 864 C CA . PHE A 1 109 ? 7.860 -13.326 48.322 1.00 44.53 109 PHE A CA 1
ATOM 865 C C . PHE A 1 109 ? 8.672 -13.869 47.153 1.00 44.53 109 PHE A C 1
ATOM 867 O O . PHE A 1 109 ? 9.743 -13.363 46.840 1.00 44.53 109 PHE A O 1
ATOM 874 N N . VAL A 1 110 ? 8.140 -14.877 46.465 1.00 40.06 110 VAL A N 1
ATOM 875 C CA . VAL A 1 110 ? 8.747 -15.414 45.242 1.00 40.06 110 VAL A CA 1
ATOM 876 C C . VAL A 1 110 ? 7.930 -14.923 44.055 1.00 40.06 110 VAL A C 1
ATOM 878 O O . VAL A 1 110 ? 6.738 -15.234 43.944 1.00 40.06 110 VAL A O 1
ATOM 881 N N . CYS A 1 111 ? 8.552 -14.148 43.166 1.00 44.12 111 CYS A N 1
ATOM 882 C CA . CYS A 1 111 ? 7.926 -13.779 41.902 1.00 44.12 111 CYS A CA 1
ATOM 883 C C . CYS A 1 111 ? 7.869 -15.022 41.003 1.00 44.12 111 CYS A C 1
ATOM 885 O O . CYS A 1 111 ? 8.902 -15.572 40.636 1.00 44.12 111 CYS A O 1
ATOM 887 N N . THR A 1 112 ? 6.661 -15.489 40.680 1.00 36.31 112 THR A N 1
ATOM 888 C CA . THR A 1 112 ? 6.469 -16.714 39.878 1.00 36.31 112 THR A CA 1
ATOM 889 C C . THR A 1 112 ? 6.060 -16.427 38.437 1.00 36.31 112 THR A C 1
ATOM 891 O O . THR A 1 112 ? 6.223 -17.299 37.593 1.00 36.31 112 THR A O 1
ATOM 894 N N . HIS A 1 113 ? 5.524 -15.236 38.145 1.00 36.09 113 HIS A N 1
ATOM 895 C CA . HIS A 1 113 ? 5.072 -14.838 36.812 1.00 36.09 113 HIS A CA 1
ATOM 896 C C . HIS A 1 113 ? 5.274 -13.330 36.608 1.00 36.09 113 HIS A C 1
ATOM 898 O O . HIS A 1 113 ? 4.892 -12.523 37.452 1.00 36.09 113 HIS A O 1
ATOM 904 N N . VAL A 1 114 ? 5.822 -12.943 35.457 1.00 39.75 114 VAL A N 1
ATOM 905 C CA . VAL A 1 114 ? 5.855 -11.550 34.990 1.00 39.75 114 VAL A CA 1
ATOM 906 C C . VAL A 1 114 ? 4.960 -11.476 33.757 1.00 39.75 114 VAL A C 1
ATOM 908 O O . VAL A 1 114 ? 5.251 -12.138 32.763 1.00 39.75 114 VAL A O 1
ATOM 911 N N . ILE A 1 115 ? 3.864 -10.713 33.811 1.00 34.72 115 ILE A N 1
ATOM 912 C CA . ILE A 1 115 ? 3.033 -10.437 32.634 1.00 34.72 115 ILE A CA 1
ATOM 913 C C . ILE A 1 115 ? 3.511 -9.112 32.041 1.00 34.72 115 ILE A C 1
ATOM 915 O O . ILE A 1 115 ? 3.229 -8.018 32.532 1.00 34.72 115 ILE A O 1
ATOM 919 N N . THR A 1 116 ? 4.277 -9.201 30.962 1.00 35.69 116 THR A N 1
ATOM 920 C CA . THR A 1 116 ? 4.627 -8.017 30.183 1.00 35.69 116 THR A CA 1
ATOM 921 C C . THR A 1 116 ? 3.483 -7.711 29.222 1.00 35.69 116 THR A C 1
ATOM 923 O O . THR A 1 116 ? 3.336 -8.391 28.211 1.00 35.69 116 THR A O 1
ATOM 926 N N . ALA A 1 117 ? 2.675 -6.688 29.512 1.00 31.77 117 ALA A N 1
ATOM 927 C CA . ALA A 1 117 ? 1.780 -6.115 28.515 1.00 31.77 117 ALA A CA 1
ATOM 928 C C . ALA A 1 117 ? 2.585 -5.091 27.706 1.00 31.77 117 ALA A C 1
ATOM 930 O O . ALA A 1 117 ? 2.630 -3.897 28.004 1.00 31.77 117 ALA A O 1
ATOM 931 N N . VAL A 1 118 ? 3.270 -5.570 26.668 1.00 31.23 118 VAL A N 1
ATOM 932 C CA . VAL A 1 118 ? 3.808 -4.662 25.657 1.00 31.23 118 VAL A CA 1
ATOM 933 C C . VAL A 1 118 ? 2.609 -4.139 24.875 1.00 31.23 118 VAL A C 1
ATOM 935 O O . VAL A 1 118 ? 2.168 -4.767 23.916 1.00 31.23 118 VAL A O 1
ATOM 938 N N . LYS A 1 119 ? 2.063 -2.984 25.271 1.00 31.12 119 LYS A N 1
ATOM 939 C CA . LYS A 1 119 ? 1.342 -2.173 24.296 1.00 31.12 119 LYS A CA 1
ATOM 940 C C . LYS A 1 119 ? 2.426 -1.747 23.320 1.00 31.12 119 LYS A C 1
ATOM 942 O O . LYS A 1 119 ? 3.389 -1.090 23.714 1.00 31.12 119 LYS A O 1
ATOM 947 N N . SER A 1 120 ? 2.353 -2.213 22.079 1.00 30.17 120 SER A N 1
ATOM 948 C CA . SER A 1 120 ? 3.266 -1.747 21.047 1.00 30.17 120 SER A CA 1
ATOM 949 C C . SER A 1 120 ? 3.112 -0.231 20.966 1.00 30.17 120 SER A C 1
ATOM 951 O O . SER A 1 120 ? 2.132 0.265 20.410 1.00 30.17 120 SER A O 1
ATOM 953 N N . ALA A 1 121 ? 4.055 0.519 21.539 1.00 33.56 121 ALA A N 1
ATOM 954 C CA . ALA A 1 121 ? 4.285 1.870 21.073 1.00 33.56 121 ALA A CA 1
ATOM 955 C C . ALA A 1 121 ? 4.632 1.711 19.601 1.00 33.56 121 ALA A C 1
ATOM 957 O O . ALA A 1 121 ? 5.695 1.176 19.271 1.00 33.56 121 ALA A O 1
ATOM 958 N N . ARG A 1 122 ? 3.754 2.177 18.712 1.00 37.75 122 ARG A N 1
ATOM 959 C CA . ARG A 1 122 ? 4.272 2.654 17.436 1.00 37.75 122 ARG A CA 1
ATOM 960 C C . ARG A 1 122 ? 5.339 3.686 17.780 1.00 37.75 122 ARG A C 1
ATOM 962 O O . ARG A 1 122 ? 5.178 4.442 18.741 1.00 37.75 122 ARG A O 1
ATOM 969 N N . ARG A 1 123 ? 6.448 3.685 17.044 1.00 32.97 123 ARG A N 1
ATOM 970 C CA . ARG A 1 123 ? 7.369 4.818 17.079 1.00 32.97 123 ARG A CA 1
ATOM 971 C C . ARG A 1 123 ? 6.554 6.049 16.684 1.00 32.97 123 ARG A C 1
ATOM 973 O O . ARG A 1 123 ? 6.301 6.265 15.512 1.00 32.97 123 ARG A O 1
ATOM 980 N N . SER A 1 124 ? 6.099 6.824 17.661 1.00 38.25 124 SER A N 1
ATOM 981 C CA . SER A 1 124 ? 5.718 8.212 17.442 1.00 38.25 124 SER A CA 1
ATOM 982 C C . SER A 1 124 ? 6.990 9.035 17.613 1.00 38.25 124 SER A C 1
ATOM 984 O O . SER A 1 124 ? 7.196 9.710 18.618 1.00 38.25 124 SER A O 1
ATOM 986 N N . ASP A 1 125 ? 7.899 8.906 16.654 1.00 36.25 125 ASP A N 1
ATOM 987 C CA . ASP A 1 125 ? 8.853 9.976 16.360 1.00 36.25 125 ASP A CA 1
ATOM 988 C C . ASP A 1 125 ? 8.146 11.156 15.653 1.00 36.25 125 ASP A C 1
ATOM 990 O O . ASP A 1 125 ? 8.726 12.227 15.493 1.00 36.25 125 ASP A O 1
ATOM 994 N N . GLY A 1 126 ? 6.872 10.990 15.276 1.00 36.53 126 GLY A N 1
ATOM 995 C CA . GLY A 1 126 ? 5.989 12.056 14.823 1.00 36.53 126 GLY A CA 1
ATOM 996 C C . GLY A 1 126 ? 5.466 12.919 15.971 1.00 36.53 126 GLY A C 1
ATOM 997 O O . GLY A 1 126 ? 5.116 12.431 17.049 1.00 36.53 126 GLY A O 1
ATOM 998 N N . LYS A 1 127 ? 5.346 14.223 15.711 1.00 35.31 127 LYS A N 1
ATOM 999 C CA . LYS A 1 127 ? 4.431 15.081 16.466 1.00 35.31 127 LYS A CA 1
ATOM 1000 C C . LYS A 1 127 ? 3.056 14.406 16.447 1.00 35.31 127 LYS A C 1
ATOM 1002 O O . LYS A 1 127 ? 2.587 14.003 15.386 1.00 35.31 127 LYS A O 1
ATOM 1007 N N . ALA A 1 128 ? 2.435 14.236 17.610 1.00 39.22 128 ALA A N 1
ATOM 1008 C CA . ALA A 1 128 ? 1.106 13.642 17.697 1.00 39.22 128 ALA A CA 1
ATOM 1009 C C . ALA A 1 128 ? 0.135 14.383 16.755 1.00 39.22 128 ALA A C 1
ATOM 1011 O O . ALA A 1 128 ? -0.072 15.583 16.928 1.00 39.22 128 ALA A O 1
ATOM 1012 N N . GLY A 1 129 ? -0.435 13.671 15.775 1.00 53.09 129 GLY A N 1
ATOM 1013 C CA . GLY A 1 129 ? -1.522 14.171 14.925 1.00 53.09 129 GLY A CA 1
ATOM 1014 C C . GLY A 1 129 ? -1.226 14.375 13.435 1.00 53.09 129 GLY A C 1
ATOM 1015 O O . GLY A 1 129 ? -2.153 14.734 12.719 1.00 53.09 129 GLY A O 1
ATOM 1016 N N . GLU A 1 130 ? -0.006 14.149 12.938 1.00 58.94 130 GLU A N 1
ATOM 1017 C CA . GLU A 1 130 ? 0.243 14.212 11.485 1.00 58.94 130 GLU A CA 1
ATOM 1018 C C . GLU A 1 130 ? -0.149 12.887 10.796 1.00 58.94 130 GLU A C 1
ATOM 1020 O O . GLU A 1 130 ? 0.207 11.818 11.302 1.00 58.94 130 GLU A O 1
ATOM 1025 N N . PRO A 1 131 ? -0.886 12.928 9.669 1.00 72.12 131 PRO A N 1
ATOM 1026 C CA . PRO A 1 131 ? -1.225 11.734 8.904 1.00 72.12 131 PRO A CA 1
ATOM 1027 C C . PRO A 1 131 ? 0.000 10.953 8.432 1.00 72.12 131 PRO A C 1
ATOM 1029 O O . PRO A 1 131 ? 0.982 11.544 7.974 1.00 72.12 131 PRO A O 1
ATOM 1032 N N . VAL A 1 132 ? -0.092 9.625 8.467 1.00 83.75 132 VAL A N 1
ATOM 1033 C CA . VAL A 1 132 ? 0.985 8.731 8.027 1.00 83.75 132 VAL A CA 1
ATOM 1034 C C . VAL A 1 132 ? 0.472 7.791 6.943 1.00 83.75 132 VAL A C 1
ATOM 1036 O O . VAL A 1 132 ? -0.601 7.204 7.082 1.00 83.75 132 VAL A O 1
ATOM 1039 N N . TYR A 1 133 ? 1.245 7.660 5.871 1.00 88.44 133 TYR A N 1
ATOM 1040 C CA . TYR A 1 133 ? 1.089 6.657 4.826 1.00 88.44 133 TYR A CA 1
ATOM 1041 C C . TYR A 1 133 ? 2.005 5.485 5.167 1.00 88.44 133 TYR A C 1
ATOM 1043 O O . TYR A 1 133 ? 3.228 5.597 5.065 1.00 88.44 133 TYR A O 1
ATOM 1051 N N . ASP A 1 134 ? 1.401 4.379 5.589 1.00 86.62 134 ASP A N 1
ATOM 1052 C CA . ASP A 1 134 ? 2.092 3.201 6.103 1.00 86.62 134 ASP A CA 1
ATOM 1053 C C . ASP A 1 134 ? 2.156 2.107 5.034 1.00 86.62 134 ASP A C 1
ATOM 1055 O O . ASP A 1 134 ? 1.132 1.650 4.502 1.00 86.62 134 ASP A O 1
ATOM 1059 N N . LYS A 1 135 ? 3.388 1.695 4.717 1.00 88.69 135 LYS A N 1
ATOM 1060 C CA . LYS A 1 135 ? 3.725 0.633 3.764 1.00 88.69 135 LYS A CA 1
ATOM 1061 C C . LYS A 1 135 ? 3.006 0.711 2.402 1.00 88.69 135 LYS A C 1
ATOM 1063 O O . LYS A 1 135 ? 2.503 -0.311 1.937 1.00 88.69 135 LYS A O 1
ATOM 1068 N N . PRO A 1 136 ? 2.974 1.852 1.699 1.00 91.38 136 PRO A N 1
ATOM 1069 C CA . PRO A 1 136 ? 2.895 1.793 0.251 1.00 91.38 136 PRO A CA 1
ATOM 1070 C C . PRO A 1 136 ? 4.001 0.910 -0.348 1.00 91.38 136 PRO A C 1
ATOM 1072 O O . PRO A 1 136 ? 5.198 1.166 -0.185 1.00 91.38 136 PRO A O 1
ATOM 1075 N N . ILE A 1 137 ? 3.603 -0.152 -1.041 1.00 96.38 137 ILE A N 1
ATOM 1076 C CA . ILE A 1 137 ? 4.515 -1.002 -1.805 1.00 96.38 137 ILE A CA 1
ATOM 1077 C C . ILE A 1 137 ? 4.043 -1.165 -3.238 1.00 96.38 137 ILE A C 1
ATOM 1079 O O . ILE A 1 137 ? 2.847 -1.298 -3.478 1.00 96.38 137 ILE A O 1
ATOM 1083 N N . ILE A 1 138 ? 4.991 -1.145 -4.174 1.00 98.69 138 ILE A N 1
ATOM 1084 C CA . ILE A 1 138 ? 4.753 -1.111 -5.616 1.00 98.69 138 ILE A CA 1
ATOM 1085 C C . ILE A 1 138 ? 5.412 -2.326 -6.277 1.00 98.69 138 ILE A C 1
ATOM 1087 O O . ILE A 1 138 ? 6.639 -2.458 -6.291 1.00 98.69 138 ILE A O 1
ATOM 1091 N N . TYR A 1 139 ? 4.588 -3.173 -6.886 1.00 98.69 139 TYR A N 1
ATOM 1092 C CA . TYR A 1 139 ? 4.995 -4.301 -7.715 1.00 98.69 139 TYR A CA 1
ATOM 1093 C C . TYR A 1 139 ? 4.898 -3.944 -9.197 1.00 98.69 139 TYR A C 1
ATOM 1095 O O . TYR A 1 139 ? 3.978 -3.238 -9.618 1.00 98.69 139 TYR A O 1
ATOM 1103 N N . LEU A 1 140 ? 5.817 -4.485 -9.995 1.00 98.75 140 LEU A N 1
ATOM 1104 C CA . LEU A 1 140 ? 5.873 -4.287 -11.439 1.00 98.75 140 LEU A CA 1
ATOM 1105 C C . LEU A 1 140 ? 5.923 -5.651 -12.135 1.00 98.75 140 LEU A C 1
ATOM 1107 O O . LEU A 1 140 ? 6.819 -6.444 -11.861 1.00 98.75 140 LEU A O 1
ATOM 1111 N N . TYR A 1 141 ? 4.976 -5.908 -13.037 1.00 98.56 141 TYR A N 1
ATOM 1112 C CA . TYR A 1 141 ? 4.824 -7.169 -13.769 1.00 98.56 141 TYR A CA 1
ATOM 1113 C C . TYR A 1 141 ? 4.774 -6.915 -15.286 1.00 98.56 141 TYR A C 1
ATOM 1115 O O . TYR A 1 141 ? 3.683 -6.882 -15.866 1.00 98.56 141 TYR A O 1
ATOM 1123 N N . PRO A 1 142 ? 5.917 -6.661 -15.947 1.00 98.69 142 PRO A N 1
ATOM 1124 C CA . PRO A 1 142 ? 5.969 -6.531 -17.403 1.00 98.69 142 PRO A CA 1
ATOM 1125 C C . PRO A 1 142 ? 5.820 -7.893 -18.105 1.00 98.69 142 PRO A C 1
ATOM 1127 O O . PRO A 1 142 ? 5.980 -8.943 -17.489 1.00 98.69 142 PRO A O 1
ATOM 1130 N N . GLU A 1 143 ? 5.557 -7.902 -19.416 1.00 98.38 143 GLU A N 1
ATOM 1131 C CA . GLU A 1 143 ? 5.449 -9.153 -20.197 1.00 98.38 143 GLU A CA 1
ATOM 1132 C C . GLU A 1 143 ? 6.813 -9.792 -20.530 1.00 98.38 143 GLU A C 1
ATOM 1134 O O . GLU A 1 143 ? 6.900 -10.987 -20.818 1.00 98.38 143 GLU A O 1
ATOM 1139 N N . ALA A 1 144 ? 7.889 -9.008 -20.466 1.00 98.56 144 ALA A N 1
ATOM 1140 C CA . ALA A 1 144 ? 9.277 -9.436 -20.621 1.00 98.56 144 ALA A CA 1
ATOM 1141 C C . ALA A 1 144 ? 10.186 -8.580 -19.726 1.00 98.56 144 ALA A C 1
ATOM 1143 O O . ALA A 1 144 ? 9.757 -7.534 -19.239 1.00 98.56 144 ALA A O 1
ATOM 1144 N N . ASP A 1 145 ? 11.439 -8.992 -19.529 1.00 98.69 145 ASP A N 1
ATOM 1145 C CA . ASP A 1 145 ? 12.444 -8.188 -18.822 1.00 98.69 145 ASP A CA 1
ATOM 1146 C C . ASP A 1 145 ? 12.496 -6.768 -19.409 1.00 98.69 145 ASP A C 1
ATOM 1148 O O . ASP A 1 145 ? 12.807 -6.578 -20.587 1.00 98.69 145 ASP A O 1
ATOM 1152 N N . THR A 1 146 ? 12.155 -5.775 -18.589 1.00 98.81 146 THR A N 1
ATOM 1153 C CA . THR A 1 146 ? 11.932 -4.392 -19.023 1.00 98.81 146 THR A CA 1
ATOM 1154 C C . THR A 1 146 ? 12.711 -3.447 -18.124 1.00 98.81 146 THR A C 1
ATOM 1156 O O . THR A 1 146 ? 12.651 -3.563 -16.903 1.00 98.81 146 THR A O 1
ATOM 1159 N N . VAL A 1 147 ? 13.450 -2.513 -18.725 1.00 98.75 147 VAL A N 1
ATOM 1160 C CA . VAL A 1 147 ? 14.082 -1.417 -17.982 1.00 98.75 147 VAL A CA 1
ATOM 1161 C C . VAL A 1 147 ? 12.995 -0.425 -17.598 1.00 98.75 147 VAL A C 1
ATOM 1163 O O . VAL A 1 147 ? 12.293 0.083 -18.472 1.00 98.75 147 VAL A O 1
ATOM 1166 N N . CYS A 1 148 ? 12.873 -0.171 -16.302 1.00 98.75 148 CYS A N 1
ATOM 1167 C CA . CYS A 1 148 ? 11.828 0.636 -15.711 1.00 98.75 148 CYS A CA 1
ATOM 1168 C C . CYS A 1 148 ? 12.398 1.779 -14.866 1.00 98.75 148 CYS A C 1
ATOM 1170 O O . CYS A 1 148 ? 13.444 1.651 -14.228 1.00 98.75 148 CYS A O 1
ATOM 1172 N N . SER A 1 149 ? 11.625 2.858 -14.799 1.00 98.69 149 SER A N 1
ATOM 1173 C CA . SER A 1 149 ? 11.794 3.951 -13.847 1.00 98.69 149 SER A CA 1
ATOM 1174 C C . SER A 1 149 ? 10.455 4.284 -13.200 1.00 98.69 149 SER A C 1
ATOM 1176 O O . SER A 1 149 ? 9.412 4.222 -13.853 1.00 98.69 149 SER A O 1
ATOM 1178 N N . VAL A 1 150 ? 10.480 4.648 -11.920 1.00 98.75 150 VAL A N 1
ATOM 1179 C CA . VAL A 1 150 ? 9.299 4.981 -11.121 1.00 98.75 150 VAL A CA 1
ATOM 1180 C C . VAL A 1 150 ? 9.566 6.240 -10.310 1.00 98.75 150 VAL A C 1
ATOM 1182 O O . VAL A 1 150 ? 10.519 6.297 -9.534 1.00 98.75 150 VAL A O 1
ATOM 1185 N N . ALA A 1 151 ? 8.685 7.225 -10.451 1.00 98.12 151 ALA A N 1
ATOM 1186 C CA . ALA A 1 151 ? 8.720 8.469 -9.697 1.00 98.12 151 ALA A CA 1
ATOM 1187 C C . ALA A 1 151 ? 7.384 8.706 -8.988 1.00 98.12 151 ALA A C 1
ATOM 1189 O O . ALA A 1 151 ? 6.309 8.477 -9.544 1.00 98.12 151 ALA A O 1
ATOM 1190 N N . LEU A 1 152 ? 7.475 9.176 -7.752 1.00 95.69 152 LEU A N 1
ATOM 1191 C CA . LEU A 1 152 ? 6.365 9.528 -6.885 1.00 95.69 152 LEU A CA 1
ATOM 1192 C C . LEU A 1 152 ? 6.311 11.053 -6.735 1.00 95.69 152 LEU A C 1
ATOM 1194 O O . LEU A 1 152 ? 7.286 11.671 -6.305 1.00 95.69 152 LEU A O 1
ATOM 1198 N N . GLU A 1 153 ? 5.163 11.653 -7.043 1.00 93.88 153 GLU A N 1
ATOM 1199 C CA . GLU A 1 153 ? 4.863 13.037 -6.675 1.00 93.88 153 GLU A CA 1
ATOM 1200 C C . GLU A 1 153 ? 3.955 13.006 -5.446 1.00 93.88 153 GLU A C 1
ATOM 1202 O O . GLU A 1 153 ? 2.758 12.710 -5.525 1.00 93.88 153 GLU A O 1
ATOM 1207 N N . PHE A 1 154 ? 4.561 13.266 -4.292 1.00 91.25 154 PHE A N 1
ATOM 1208 C CA . PHE A 1 154 ? 3.906 13.229 -2.996 1.00 91.25 154 PHE A CA 1
ATOM 1209 C C . PHE A 1 154 ? 4.025 14.598 -2.328 1.00 91.25 154 PHE A C 1
ATOM 1211 O O . PHE A 1 154 ? 5.133 15.065 -2.061 1.00 91.25 154 PHE A O 1
ATOM 1218 N N . ASP A 1 155 ? 2.884 15.244 -2.072 1.00 89.00 155 ASP A N 1
ATOM 1219 C CA . ASP A 1 155 ? 2.814 16.500 -1.316 1.00 89.00 155 ASP A CA 1
ATOM 1220 C C . ASP A 1 155 ? 2.951 16.215 0.188 1.00 89.00 155 ASP A C 1
ATOM 1222 O O . ASP A 1 155 ? 1.986 16.172 0.959 1.00 89.00 155 ASP A O 1
ATOM 1226 N N . GLY A 1 156 ? 4.184 15.907 0.575 1.00 88.88 156 GLY A N 1
ATOM 1227 C CA . GLY A 1 156 ? 4.550 15.494 1.915 1.00 88.88 156 GLY A CA 1
ATOM 1228 C C . GLY A 1 156 ? 6.031 15.147 2.021 1.00 88.88 156 GLY A C 1
ATOM 1229 O O . GLY A 1 156 ? 6.839 15.432 1.140 1.00 88.88 156 GLY A O 1
ATOM 1230 N N . GLU A 1 157 ? 6.393 14.523 3.131 1.00 90.88 157 GLU A N 1
ATOM 1231 C CA . GLU A 1 157 ? 7.735 14.034 3.414 1.00 90.88 157 GLU A CA 1
ATOM 1232 C C . GLU A 1 157 ? 7.776 12.513 3.255 1.00 90.88 157 GLU A C 1
ATOM 1234 O O . GLU A 1 157 ? 7.008 11.800 3.902 1.00 90.88 157 GLU A O 1
ATOM 1239 N N . LEU A 1 158 ? 8.697 12.002 2.435 1.00 91.12 158 LEU A N 1
ATOM 1240 C CA . LEU A 1 158 ? 9.027 10.577 2.425 1.00 91.12 158 LEU A CA 1
ATOM 1241 C C . LEU A 1 158 ? 9.900 10.265 3.640 1.00 91.12 158 LEU A C 1
ATOM 1243 O O . LEU A 1 158 ? 11.025 10.748 3.747 1.00 91.12 158 LEU A O 1
ATOM 1247 N N . THR A 1 159 ? 9.381 9.456 4.558 1.00 88.25 159 THR A N 1
ATOM 1248 C CA . THR A 1 159 ? 10.054 9.124 5.821 1.00 88.25 159 THR A CA 1
ATOM 1249 C C . THR A 1 159 ? 10.877 7.849 5.728 1.00 88.25 159 THR A C 1
ATOM 1251 O O . THR A 1 159 ? 11.830 7.664 6.483 1.00 88.25 159 THR A O 1
ATOM 1254 N N . CYS A 1 160 ? 10.517 6.954 4.811 1.00 90.31 160 CYS A N 1
ATOM 1255 C CA . CYS A 1 160 ? 11.290 5.760 4.520 1.00 90.31 160 CYS A CA 1
ATOM 1256 C C . CYS A 1 160 ? 11.103 5.376 3.058 1.00 90.31 160 CYS A C 1
ATOM 1258 O O . CYS A 1 160 ? 9.997 5.459 2.536 1.00 90.31 160 CYS A O 1
ATOM 1260 N N . THR A 1 161 ? 12.173 4.936 2.407 1.00 92.88 161 THR A N 1
ATOM 1261 C CA . THR A 1 161 ? 12.126 4.369 1.061 1.00 92.88 161 THR A CA 1
ATOM 1262 C C . THR A 1 161 ? 13.072 3.182 0.980 1.00 92.88 161 THR A C 1
ATOM 1264 O O . THR A 1 161 ? 14.111 3.148 1.646 1.00 92.88 161 THR A O 1
ATOM 1267 N N . TYR A 1 162 ? 12.681 2.166 0.217 1.00 92.31 162 TYR A N 1
ATOM 1268 C CA . TYR A 1 162 ? 13.523 1.007 -0.046 1.00 92.31 162 TYR A CA 1
ATOM 1269 C C . TYR A 1 162 ? 13.141 0.352 -1.383 1.00 92.31 162 TYR A C 1
ATOM 1271 O O . TYR A 1 162 ? 11.976 -0.004 -1.553 1.00 92.31 162 TYR A O 1
ATOM 1279 N N . PRO A 1 163 ? 14.068 0.143 -2.332 1.00 95.12 163 PRO A N 1
ATOM 1280 C CA . PRO A 1 163 ? 15.462 0.611 -2.363 1.00 95.12 163 PRO A CA 1
ATOM 1281 C C . PRO A 1 163 ? 15.593 2.135 -2.214 1.00 95.12 163 PRO A C 1
ATOM 1283 O O . PRO A 1 163 ? 14.584 2.836 -2.144 1.00 95.12 163 PRO A O 1
ATOM 1286 N N . GLU A 1 164 ? 16.818 2.657 -2.130 1.00 94.19 164 GLU A N 1
ATOM 1287 C CA . GLU A 1 164 ? 17.041 4.101 -1.964 1.00 94.19 164 GLU A CA 1
ATOM 1288 C C . GLU A 1 164 ? 16.341 4.905 -3.075 1.00 94.19 164 GLU A C 1
ATOM 1290 O O . GLU A 1 164 ? 16.473 4.599 -4.262 1.00 94.19 164 GLU A O 1
ATOM 1295 N N . TYR A 1 165 ? 15.567 5.915 -2.674 1.00 93.12 165 TYR A N 1
ATOM 1296 C CA . TYR A 1 165 ? 14.853 6.805 -3.587 1.00 93.12 165 TYR A CA 1
ATOM 1297 C C . TYR A 1 165 ? 15.747 7.988 -3.972 1.00 93.12 165 TYR A C 1
ATOM 1299 O O . TYR A 1 165 ? 16.120 8.792 -3.117 1.00 93.12 165 TYR A O 1
ATOM 1307 N N . GLY A 1 166 ? 16.108 8.081 -5.254 1.00 92.88 166 GLY A N 1
ATOM 1308 C CA . GLY A 1 166 ? 16.958 9.150 -5.777 1.00 92.88 166 GLY A CA 1
ATOM 1309 C C . GLY A 1 166 ? 16.202 10.455 -6.042 1.00 92.88 166 GLY A C 1
ATOM 1310 O O . GLY A 1 166 ? 14.985 10.533 -5.892 1.00 92.88 166 GLY A O 1
ATOM 1311 N N . THR A 1 167 ? 16.925 11.481 -6.504 1.00 92.69 167 THR A N 1
ATOM 1312 C CA . THR A 1 167 ? 16.357 12.797 -6.865 1.00 92.69 167 THR A CA 1
ATOM 1313 C C . THR A 1 167 ? 15.204 12.692 -7.865 1.00 92.69 167 THR A C 1
ATOM 1315 O O . THR A 1 167 ? 14.219 13.412 -7.737 1.00 92.69 167 THR A O 1
ATOM 1318 N N . ASP A 1 168 ? 15.320 11.770 -8.823 1.00 94.44 168 ASP A N 1
ATOM 1319 C CA . ASP A 1 168 ? 14.321 11.525 -9.867 1.00 94.44 168 ASP A CA 1
ATOM 1320 C C . ASP A 1 168 ? 13.462 10.277 -9.569 1.00 94.44 168 ASP A C 1
ATOM 1322 O O . ASP A 1 168 ? 12.721 9.805 -10.424 1.00 94.44 168 ASP A O 1
ATOM 1326 N N . GLY A 1 169 ? 13.563 9.710 -8.364 1.00 97.06 169 GLY A N 1
ATOM 1327 C CA . GLY A 1 169 ? 12.904 8.469 -7.953 1.00 97.06 169 GLY A CA 1
ATOM 1328 C C . GLY A 1 169 ? 13.755 7.213 -8.131 1.00 97.06 169 GLY A C 1
ATOM 1329 O O . GLY A 1 169 ? 14.985 7.266 -8.074 1.00 97.06 169 GLY A O 1
ATOM 1330 N N . TRP A 1 170 ? 13.105 6.062 -8.307 1.00 98.38 170 TRP A N 1
ATOM 1331 C CA . TRP A 1 170 ? 13.776 4.794 -8.599 1.00 98.38 170 TRP A CA 1
ATOM 1332 C C . TRP A 1 170 ? 14.017 4.683 -10.100 1.00 98.38 170 TRP A C 1
ATOM 1334 O O . TRP A 1 170 ? 13.064 4.668 -10.874 1.00 98.38 170 TRP A O 1
ATOM 1344 N N . GLN A 1 171 ? 15.276 4.607 -10.519 1.00 97.88 171 GLN A N 1
ATOM 1345 C CA . GLN A 1 171 ? 15.651 4.741 -11.927 1.00 97.88 171 GLN A CA 1
ATOM 1346 C C . GLN A 1 171 ? 16.383 3.507 -12.456 1.00 97.88 171 GLN A C 1
ATOM 1348 O O . GLN A 1 171 ? 17.136 2.863 -11.722 1.00 97.88 171 GLN A O 1
ATOM 135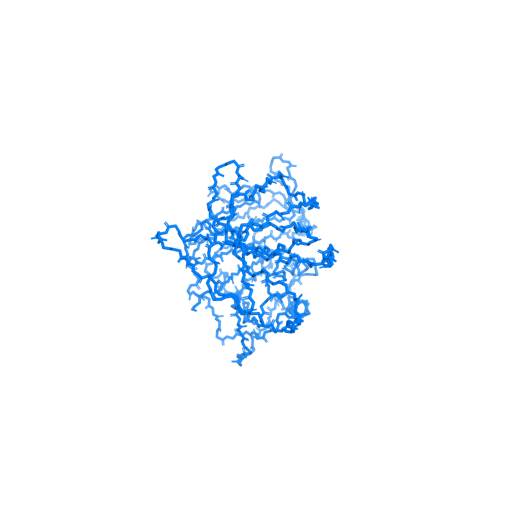3 N N . ASP A 1 172 ? 16.179 3.232 -13.746 1.00 96.81 172 ASP A N 1
ATOM 1354 C CA . ASP A 1 172 ? 16.972 2.317 -14.576 1.00 96.81 172 ASP A CA 1
ATOM 1355 C C . ASP A 1 172 ? 17.128 0.884 -14.024 1.00 96.81 172 ASP A C 1
ATOM 1357 O O . ASP A 1 172 ? 18.145 0.222 -14.253 1.00 96.81 172 ASP A O 1
ATOM 1361 N N . PHE A 1 173 ? 16.125 0.373 -13.305 1.00 98.56 173 PHE A N 1
ATOM 1362 C CA . PHE A 1 173 ? 16.113 -1.009 -12.812 1.00 98.56 173 PHE A CA 1
ATOM 1363 C C . PHE A 1 173 ? 15.402 -1.939 -13.801 1.00 98.56 173 PHE A C 1
ATOM 1365 O O . PHE A 1 173 ? 14.510 -1.526 -14.534 1.00 98.56 173 PHE A O 1
ATOM 1372 N N . ILE A 1 174 ? 15.764 -3.220 -13.828 1.00 98.81 174 ILE A N 1
ATOM 1373 C CA . ILE A 1 174 ? 15.087 -4.221 -14.661 1.00 98.81 174 ILE A CA 1
ATOM 1374 C C . ILE A 1 174 ? 13.944 -4.840 -13.857 1.00 98.81 174 ILE A C 1
ATOM 1376 O O . ILE A 1 174 ? 14.198 -5.503 -12.854 1.00 98.81 174 ILE A O 1
ATOM 1380 N N . ALA A 1 175 ? 12.703 -4.673 -14.306 1.00 98.75 175 ALA A N 1
ATOM 1381 C CA . ALA A 1 175 ? 11.561 -5.442 -13.823 1.00 98.75 175 ALA A CA 1
ATOM 1382 C C . ALA A 1 175 ? 11.390 -6.711 -14.669 1.00 98.75 175 ALA A C 1
ATOM 1384 O O . ALA A 1 175 ? 11.419 -6.658 -15.901 1.00 98.75 175 ALA A O 1
ATOM 1385 N N . ARG A 1 176 ? 11.203 -7.855 -14.011 1.00 98.69 176 ARG A N 1
ATOM 1386 C CA . ARG A 1 176 ? 10.946 -9.154 -14.644 1.00 98.69 176 ARG A CA 1
ATOM 1387 C C . ARG A 1 176 ? 9.467 -9.539 -14.534 1.00 98.69 176 ARG A C 1
ATOM 1389 O O . ARG A 1 176 ? 8.808 -9.121 -13.581 1.00 98.69 176 ARG A O 1
ATOM 1396 N N . PRO A 1 177 ? 8.948 -10.406 -15.424 1.00 98.44 177 PRO A N 1
ATOM 1397 C CA . PRO A 1 177 ? 7.544 -10.828 -15.387 1.00 98.44 177 PRO A CA 1
ATOM 1398 C C . PRO A 1 177 ? 7.079 -11.480 -14.075 1.00 98.44 177 PRO A C 1
ATOM 1400 O O . PRO A 1 177 ? 5.889 -11.485 -13.773 1.00 98.44 177 PRO A O 1
ATOM 1403 N N . ASP A 1 178 ? 7.997 -12.026 -13.274 1.00 97.44 178 ASP A N 1
ATOM 1404 C CA . ASP A 1 178 ? 7.695 -12.634 -11.971 1.00 97.44 178 ASP A CA 1
ATOM 1405 C C . ASP A 1 178 ? 7.622 -11.629 -10.799 1.00 97.44 178 ASP A C 1
ATOM 1407 O O . ASP A 1 178 ? 7.337 -12.016 -9.657 1.00 97.44 178 ASP A O 1
ATOM 1411 N N . GLY A 1 179 ? 7.846 -10.340 -11.076 1.00 97.81 179 GLY A N 1
ATOM 1412 C CA . GLY A 1 179 ? 7.880 -9.257 -10.094 1.00 97.81 179 GLY A CA 1
ATOM 1413 C C . GLY A 1 179 ? 9.259 -8.993 -9.486 1.00 97.81 179 GLY A C 1
ATOM 1414 O O . GLY A 1 179 ? 9.371 -8.152 -8.595 1.00 97.81 179 GLY A O 1
ATOM 1415 N N . THR A 1 180 ? 10.307 -9.696 -9.923 1.00 98.44 180 THR A N 1
ATOM 1416 C CA . THR A 1 180 ? 11.682 -9.414 -9.489 1.00 98.44 180 THR A CA 1
ATOM 1417 C C . THR A 1 180 ? 12.171 -8.106 -10.104 1.00 98.44 180 THR A C 1
ATOM 1419 O O . THR A 1 180 ? 12.042 -7.889 -11.308 1.00 98.44 180 THR A O 1
ATOM 1422 N N . LEU A 1 181 ? 12.770 -7.251 -9.280 1.00 98.69 181 LEU A N 1
ATOM 1423 C CA . LEU A 1 181 ? 13.377 -5.980 -9.658 1.00 98.69 181 LEU A CA 1
ATOM 1424 C C . LEU A 1 181 ? 14.889 -6.079 -9.457 1.00 98.69 181 LEU A C 1
ATOM 1426 O O . LEU A 1 181 ? 15.333 -6.396 -8.357 1.00 98.69 181 LEU A O 1
ATOM 1430 N N . VAL A 1 182 ? 15.682 -5.797 -10.485 1.00 98.31 182 VAL A N 1
ATOM 1431 C CA . VAL A 1 182 ? 17.151 -5.824 -10.419 1.00 98.31 182 VAL A CA 1
ATOM 1432 C C . VAL A 1 182 ? 17.686 -4.418 -10.638 1.00 98.31 182 VAL A C 1
ATOM 1434 O O . VAL A 1 182 ? 17.535 -3.864 -11.726 1.00 98.31 182 VAL A O 1
ATOM 1437 N N . PHE A 1 183 ? 18.298 -3.832 -9.613 1.00 97.00 183 PHE A N 1
ATOM 1438 C CA . PHE A 1 183 ? 18.835 -2.472 -9.685 1.00 97.00 183 PHE A CA 1
ATOM 1439 C C . PHE A 1 183 ? 20.248 -2.439 -10.294 1.00 97.00 183 PHE A C 1
ATOM 1441 O O . PHE A 1 183 ? 20.925 -3.471 -10.347 1.00 97.00 183 PHE A O 1
ATOM 1448 N N . PRO A 1 184 ? 20.732 -1.263 -10.749 1.00 94.38 184 PRO A N 1
ATOM 1449 C CA . PRO A 1 184 ? 22.066 -1.117 -11.347 1.00 94.38 184 PRO A CA 1
ATOM 1450 C C . PRO A 1 184 ? 23.238 -1.547 -10.450 1.00 94.38 184 PRO A C 1
ATOM 1452 O O . PRO A 1 184 ? 24.317 -1.861 -10.951 1.00 94.38 184 PRO A O 1
ATOM 1455 N N . ASP A 1 185 ? 23.038 -1.569 -9.132 1.00 91.06 185 ASP A N 1
ATOM 1456 C CA . ASP A 1 185 ? 24.008 -2.058 -8.147 1.00 91.06 185 ASP A CA 1
ATOM 1457 C C . ASP A 1 185 ? 24.095 -3.598 -8.083 1.00 91.06 185 ASP A C 1
ATOM 1459 O O . ASP A 1 185 ? 24.964 -4.144 -7.400 1.00 91.06 185 ASP A O 1
ATOM 1463 N N . GLY A 1 186 ? 23.232 -4.299 -8.823 1.00 93.25 186 GLY A N 1
ATOM 1464 C CA . GLY A 1 186 ? 23.145 -5.754 -8.885 1.00 93.25 186 GLY A CA 1
ATOM 1465 C C . GLY A 1 186 ? 22.278 -6.381 -7.792 1.00 93.25 186 GLY A C 1
ATOM 1466 O O . GLY A 1 186 ? 22.173 -7.607 -7.756 1.00 93.25 186 GLY A O 1
ATOM 1467 N N . ASN A 1 187 ? 21.661 -5.585 -6.913 1.00 94.38 187 ASN A N 1
ATOM 1468 C CA . ASN A 1 187 ? 20.752 -6.098 -5.895 1.00 94.38 187 ASN A CA 1
ATOM 1469 C C . ASN A 1 187 ? 19.388 -6.455 -6.499 1.00 94.38 187 ASN A C 1
ATOM 1471 O O . ASN A 1 187 ? 18.877 -5.771 -7.390 1.00 94.38 187 ASN A O 1
ATOM 1475 N N . GLU A 1 188 ? 18.790 -7.527 -5.977 1.00 97.19 188 GLU A N 1
ATOM 1476 C CA . GLU A 1 188 ? 17.444 -7.962 -6.343 1.00 97.19 188 GLU A CA 1
ATOM 1477 C C . GLU A 1 188 ? 16.437 -7.608 -5.241 1.00 97.19 188 GLU A C 1
ATOM 1479 O O . GLU A 1 188 ? 16.675 -7.820 -4.048 1.00 97.19 188 GLU A O 1
ATOM 1484 N N . TYR A 1 189 ? 15.279 -7.114 -5.661 1.00 96.12 189 TYR A N 1
ATOM 1485 C CA . TYR A 1 189 ? 14.143 -6.754 -4.823 1.00 96.12 189 TYR A CA 1
ATOM 1486 C C . TYR A 1 189 ? 12.868 -7.357 -5.412 1.00 96.12 189 TYR A C 1
ATOM 1488 O O . TYR A 1 189 ? 12.837 -7.775 -6.563 1.00 96.12 189 TYR A O 1
ATOM 1496 N N . TYR A 1 190 ? 11.794 -7.409 -4.630 1.00 93.88 190 TYR A N 1
ATOM 1497 C CA . TYR A 1 190 ? 10.488 -7.891 -5.107 1.00 93.88 190 TYR A CA 1
ATOM 1498 C C . TYR A 1 190 ? 9.421 -6.792 -5.145 1.00 93.88 190 TYR A C 1
ATOM 1500 O O . TYR A 1 190 ? 8.285 -7.051 -5.531 1.00 93.88 190 TYR A O 1
ATOM 1508 N N . THR A 1 191 ? 9.765 -5.590 -4.680 1.00 96.19 191 THR A N 1
ATOM 1509 C CA . THR A 1 191 ? 8.879 -4.430 -4.611 1.00 96.19 191 THR A CA 1
ATOM 1510 C C . THR A 1 191 ? 9.707 -3.164 -4.423 1.00 96.19 191 THR A C 1
ATOM 1512 O O . THR A 1 191 ? 10.810 -3.221 -3.872 1.00 96.19 191 THR A O 1
ATOM 1515 N N . LEU A 1 192 ? 9.147 -2.025 -4.817 1.00 98.31 192 LEU A N 1
ATOM 1516 C CA . LEU A 1 192 ? 9.535 -0.720 -4.283 1.00 98.31 192 LEU A CA 1
ATOM 1517 C C . LEU A 1 192 ? 8.691 -0.454 -3.033 1.00 98.31 192 LEU A C 1
ATOM 1519 O O . LEU A 1 192 ? 7.549 -0.905 -2.957 1.00 98.31 192 LEU A O 1
ATOM 1523 N N . TYR A 1 193 ? 9.246 0.230 -2.046 1.00 95.62 193 TYR A N 1
ATOM 1524 C CA . TYR A 1 193 ? 8.603 0.516 -0.768 1.00 95.62 193 TYR A CA 1
ATOM 1525 C C . TYR A 1 193 ? 8.804 1.979 -0.417 1.00 95.62 193 TYR A C 1
ATOM 1527 O O . TYR A 1 193 ? 9.917 2.499 -0.534 1.00 95.62 193 TYR A O 1
ATOM 1535 N N . TRP A 1 194 ? 7.748 2.618 0.073 1.00 96.50 194 TRP A N 1
ATOM 1536 C CA . TRP A 1 194 ? 7.853 3.920 0.704 1.00 96.50 194 TRP A CA 1
ATOM 1537 C C . TRP A 1 194 ? 6.914 4.050 1.903 1.00 96.50 194 TRP A C 1
ATOM 1539 O O . TRP A 1 194 ? 5.933 3.327 2.027 1.00 96.50 194 TRP A O 1
ATOM 1549 N N . GLU A 1 195 ? 7.244 4.975 2.793 1.00 93.44 195 GLU A N 1
ATOM 1550 C CA . GLU A 1 195 ? 6.379 5.520 3.838 1.00 93.44 195 GLU A CA 1
ATOM 1551 C C . GLU A 1 195 ? 6.501 7.037 3.798 1.00 93.44 195 GLU A C 1
ATOM 1553 O O . GLU A 1 195 ? 7.545 7.579 3.411 1.00 93.44 195 GLU A O 1
ATOM 1558 N N . GLY A 1 196 ? 5.453 7.732 4.221 1.00 91.56 196 GLY A N 1
ATOM 1559 C CA . GLY A 1 196 ? 5.490 9.183 4.236 1.00 91.56 196 GLY A CA 1
ATOM 1560 C C . GLY A 1 196 ? 4.495 9.828 5.177 1.00 91.56 196 GLY A C 1
ATOM 1561 O O . GLY A 1 196 ? 3.599 9.192 5.729 1.00 91.56 196 GLY A O 1
ATOM 1562 N N . ARG A 1 197 ? 4.667 11.134 5.345 1.00 90.62 197 ARG A N 1
ATOM 1563 C CA . ARG A 1 197 ? 3.792 12.020 6.113 1.00 90.62 197 ARG A CA 1
ATOM 1564 C C . ARG A 1 197 ? 3.313 13.131 5.206 1.00 90.62 197 ARG A C 1
ATOM 1566 O O . ARG A 1 197 ? 4.123 13.784 4.562 1.00 90.62 197 ARG A O 1
ATOM 1573 N N . GLY A 1 198 ? 2.012 13.355 5.139 1.00 86.56 198 GLY A N 1
ATOM 1574 C CA . GLY A 1 198 ? 1.443 14.340 4.219 1.00 86.56 198 GLY A CA 1
ATOM 1575 C C . GLY A 1 198 ? -0.040 14.536 4.463 1.00 86.56 198 GLY A C 1
ATOM 1576 O O . GLY A 1 198 ? -0.613 13.887 5.325 1.00 86.56 198 GLY A O 1
ATOM 1577 N N . ASN A 1 199 ? -0.690 15.427 3.725 1.00 83.00 199 ASN A N 1
ATOM 1578 C CA . ASN A 1 199 ? -2.118 15.657 3.930 1.00 83.00 199 ASN A CA 1
ATOM 1579 C C . ASN A 1 199 ? -2.961 14.458 3.445 1.00 83.00 199 ASN A C 1
ATOM 1581 O O . ASN A 1 199 ? -2.671 13.891 2.392 1.00 83.00 199 ASN A O 1
ATOM 1585 N N . TYR A 1 200 ? -4.020 14.104 4.177 1.00 87.62 200 TYR A N 1
ATOM 1586 C CA . TYR A 1 200 ? -5.031 13.115 3.788 1.00 87.62 200 TYR A CA 1
ATOM 1587 C C . TYR A 1 200 ? -6.477 13.656 3.811 1.00 87.62 200 TYR A C 1
ATOM 1589 O O . TYR A 1 200 ? -7.433 12.888 3.835 1.00 87.62 200 TYR A O 1
ATOM 1597 N N . ASP A 1 201 ? -6.669 14.981 3.827 1.00 87.12 201 ASP A N 1
ATOM 1598 C CA . ASP A 1 201 ? -7.993 15.636 3.875 1.00 87.12 201 ASP A CA 1
ATOM 1599 C C . ASP A 1 201 ? -8.913 15.228 2.713 1.00 87.12 201 ASP A C 1
ATOM 1601 O O . ASP A 1 201 ? -10.136 15.335 2.800 1.00 87.12 201 ASP A O 1
ATOM 1605 N N . TRP A 1 202 ? -8.320 14.747 1.622 1.00 89.81 202 TRP A N 1
ATOM 1606 C CA . TRP A 1 202 ? -9.001 14.237 0.440 1.00 89.81 202 TRP A CA 1
ATOM 1607 C C . TRP A 1 202 ? -9.578 12.821 0.617 1.00 89.81 202 TRP A C 1
ATOM 1609 O O . TRP A 1 202 ? -10.302 12.362 -0.265 1.00 89.81 202 TRP A O 1
ATOM 1619 N N . LEU A 1 203 ? -9.281 12.115 1.717 1.00 91.56 203 LEU A N 1
ATOM 1620 C CA . LEU A 1 203 ? -9.817 10.777 1.980 1.00 91.56 203 LEU A CA 1
ATOM 1621 C C . LEU A 1 203 ? -11.344 10.796 2.095 1.00 91.56 203 LEU A C 1
ATOM 1623 O O . LEU A 1 203 ? -11.912 11.463 2.968 1.00 91.56 203 LEU A O 1
ATOM 1627 N N . ASP A 1 204 ? -12.007 9.968 1.287 1.00 90.69 204 ASP A N 1
ATOM 1628 C CA . ASP A 1 204 ? -13.450 9.771 1.377 1.00 90.69 204 ASP A CA 1
ATOM 1629 C C . ASP A 1 204 ? -13.790 8.542 2.230 1.00 90.69 204 ASP A C 1
ATOM 1631 O O . ASP A 1 204 ? -13.656 7.386 1.817 1.00 90.69 204 ASP A O 1
ATOM 1635 N N . ILE A 1 205 ? -14.264 8.812 3.445 1.00 90.75 205 ILE A N 1
ATOM 1636 C CA . ILE A 1 205 ? -14.743 7.801 4.399 1.00 90.75 205 ILE A CA 1
ATOM 1637 C C . ILE A 1 205 ? -16.275 7.806 4.538 1.00 90.75 205 ILE A C 1
ATOM 1639 O O . ILE A 1 205 ? -16.808 7.320 5.533 1.00 90.75 205 ILE A O 1
ATOM 1643 N N . SER A 1 206 ? -16.999 8.390 3.576 1.00 92.31 206 SER A N 1
ATOM 1644 C CA . SER A 1 206 ? -18.470 8.438 3.585 1.00 92.31 206 SER A CA 1
ATOM 1645 C C . SER A 1 206 ? -19.130 7.096 3.239 1.00 92.31 206 SER A C 1
ATOM 1647 O O . SER A 1 206 ? -20.286 6.866 3.599 1.00 92.31 206 SER A O 1
ATOM 1649 N N . SER A 1 207 ? -18.392 6.200 2.579 1.00 96.31 207 SER A N 1
ATOM 1650 C CA . SER A 1 207 ? -18.772 4.814 2.301 1.00 96.31 207 SER A CA 1
ATOM 1651 C C . SER A 1 207 ? -17.623 3.868 2.647 1.00 96.31 207 SER A C 1
ATOM 1653 O O . SER A 1 207 ? -16.467 4.285 2.704 1.00 96.31 207 SER A O 1
ATOM 1655 N N . GLY A 1 208 ? -17.939 2.607 2.934 1.00 97.56 208 GLY A N 1
ATOM 1656 C CA . GLY A 1 208 ? -16.952 1.642 3.402 1.00 97.56 208 GLY A CA 1
ATOM 1657 C C . GLY A 1 208 ? -17.586 0.441 4.085 1.00 97.56 208 GLY A C 1
ATOM 1658 O O . GLY A 1 208 ? -18.696 0.025 3.759 1.00 97.56 208 GLY A O 1
ATOM 1659 N N . PHE A 1 209 ? -16.865 -0.113 5.051 1.00 98.31 209 PHE A N 1
ATOM 1660 C CA . PHE A 1 209 ? -17.233 -1.323 5.769 1.00 98.31 209 PHE A CA 1
ATOM 1661 C C . PHE A 1 209 ? -16.998 -1.129 7.263 1.00 98.31 209 PHE A C 1
ATOM 1663 O O . PHE A 1 209 ? -15.964 -0.608 7.668 1.00 98.31 209 PHE A O 1
ATOM 1670 N N . CYS A 1 210 ? -17.943 -1.580 8.086 1.00 98.06 210 CYS A N 1
ATOM 1671 C CA . CYS A 1 210 ? -17.751 -1.692 9.528 1.00 98.06 210 CYS A CA 1
ATOM 1672 C C . CYS A 1 210 ? -17.498 -3.163 9.878 1.00 98.06 210 CYS A C 1
ATOM 1674 O O . CYS A 1 210 ? -18.410 -3.989 9.811 1.00 98.06 210 CYS A O 1
ATOM 1676 N N . VAL A 1 211 ? -16.264 -3.495 10.251 1.00 98.38 211 VAL A N 1
ATOM 1677 C CA . VAL A 1 211 ? -15.785 -4.878 10.390 1.00 98.38 211 VAL A CA 1
ATOM 1678 C C . VAL A 1 211 ? -15.344 -5.126 11.826 1.00 98.38 211 VAL A C 1
ATOM 1680 O O . VAL A 1 211 ? -14.534 -4.372 12.352 1.00 98.38 211 VAL A O 1
ATOM 1683 N N . LYS A 1 212 ? -15.843 -6.181 12.478 1.00 98.25 212 LYS A N 1
ATOM 1684 C CA . LYS A 1 212 ? -15.321 -6.598 13.793 1.00 98.25 212 LYS A CA 1
ATOM 1685 C C . LYS A 1 212 ? -13.842 -6.942 13.678 1.00 98.25 212 LYS A C 1
ATOM 1687 O O . LYS A 1 212 ? -13.469 -7.628 12.728 1.00 98.25 212 LYS A O 1
ATOM 1692 N N . GLY A 1 213 ? -13.025 -6.580 14.667 1.00 97.50 213 GLY A N 1
ATOM 1693 C CA . GLY A 1 213 ? -11.600 -6.941 14.665 1.00 97.50 213 GLY A CA 1
ATOM 1694 C C . GLY A 1 213 ? -11.376 -8.432 14.411 1.00 97.50 213 GLY A C 1
ATOM 1695 O O . GLY A 1 213 ? -10.629 -8.807 13.506 1.00 97.50 213 GLY A O 1
ATOM 1696 N N . THR A 1 214 ? -12.144 -9.287 15.088 1.00 97.31 214 THR A N 1
ATOM 1697 C CA . THR A 1 214 ? -12.076 -10.752 14.950 1.00 97.31 214 THR A CA 1
ATOM 1698 C C . THR A 1 214 ? -12.456 -11.284 13.564 1.00 97.31 214 THR A C 1
ATOM 1700 O O . THR A 1 214 ? -12.103 -12.411 13.234 1.00 97.31 214 THR A O 1
ATOM 1703 N N . ASP A 1 215 ? -13.170 -10.502 12.750 1.00 98.44 215 ASP A N 1
ATOM 1704 C CA . ASP A 1 215 ? -13.585 -10.875 11.392 1.00 98.44 215 ASP A CA 1
ATOM 1705 C C . ASP A 1 215 ? -12.643 -10.329 10.303 1.00 98.44 215 ASP A C 1
ATOM 1707 O O . ASP A 1 215 ? -12.790 -10.685 9.131 1.00 98.44 215 ASP A O 1
ATOM 1711 N N . TH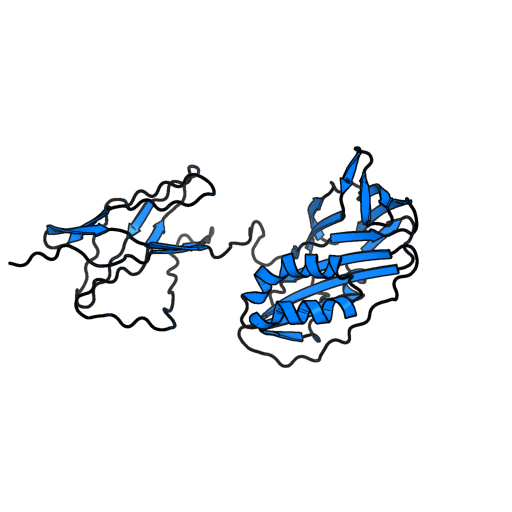R A 1 216 ? -11.655 -9.505 10.674 1.00 98.00 216 THR A N 1
ATOM 1712 C CA . THR A 1 216 ? -10.795 -8.767 9.735 1.00 98.00 216 THR A CA 1
ATOM 1713 C C . THR A 1 216 ? -10.094 -9.672 8.726 1.00 98.00 216 THR A C 1
ATOM 1715 O O . THR A 1 216 ? -10.093 -9.366 7.538 1.00 98.00 216 THR A O 1
ATOM 1718 N N . ALA A 1 217 ? -9.505 -10.789 9.166 1.00 97.81 217 ALA A N 1
ATOM 1719 C CA . ALA A 1 217 ? -8.741 -11.666 8.274 1.00 97.81 217 ALA A CA 1
ATOM 1720 C C . ALA A 1 217 ? -9.606 -12.203 7.126 1.00 97.81 217 ALA A C 1
ATOM 1722 O O . ALA A 1 217 ? -9.219 -12.130 5.962 1.00 97.81 217 ALA A O 1
ATOM 1723 N N . ARG A 1 218 ? -10.803 -12.698 7.465 1.00 98.38 218 ARG A N 1
ATOM 1724 C CA . ARG A 1 218 ? -11.783 -13.183 6.489 1.00 98.38 218 ARG A CA 1
ATOM 1725 C C . ARG A 1 218 ? -12.241 -12.052 5.576 1.00 98.38 218 ARG A C 1
ATOM 1727 O O . ARG A 1 218 ? -12.219 -12.217 4.363 1.00 98.38 218 ARG A O 1
ATOM 1734 N N . PHE A 1 219 ? -12.604 -10.909 6.159 1.00 98.56 219 PHE A N 1
ATOM 1735 C CA . PHE A 1 219 ? -13.042 -9.742 5.402 1.00 98.56 219 PHE A CA 1
ATOM 1736 C C . PHE A 1 219 ? -12.001 -9.321 4.358 1.00 98.56 219 PHE A C 1
ATOM 1738 O O . PHE A 1 219 ? -12.333 -9.217 3.180 1.00 98.56 219 PHE A O 1
ATOM 1745 N N . LEU A 1 220 ? -10.739 -9.131 4.751 1.00 98.56 220 LEU A N 1
ATOM 1746 C CA . LEU A 1 220 ? -9.680 -8.727 3.825 1.00 98.56 220 LEU A CA 1
ATOM 1747 C C . LEU A 1 220 ? -9.437 -9.785 2.739 1.00 98.56 220 LEU A C 1
ATOM 1749 O O . LEU A 1 220 ? -9.319 -9.429 1.569 1.00 98.56 220 LEU A O 1
ATOM 1753 N N . ALA A 1 221 ? -9.428 -11.073 3.094 1.00 98.38 221 ALA A N 1
ATOM 1754 C CA . ALA A 1 221 ? -9.239 -12.160 2.131 1.00 98.38 221 ALA A CA 1
ATOM 1755 C C . ALA A 1 221 ? -10.344 -12.216 1.058 1.00 98.38 221 ALA A C 1
ATOM 1757 O O . ALA A 1 221 ? -10.066 -12.545 -0.093 1.00 98.38 221 ALA A O 1
ATOM 1758 N N . GLU A 1 222 ? -11.584 -11.875 1.415 1.00 98.00 222 GLU A N 1
ATOM 1759 C CA . GLU A 1 222 ? -12.721 -11.815 0.485 1.00 98.00 222 GLU A CA 1
ATOM 1760 C C . GLU A 1 222 ? -12.767 -10.498 -0.312 1.00 98.00 222 GLU A C 1
ATOM 1762 O O . GLU A 1 222 ? -13.287 -10.457 -1.429 1.00 98.00 222 GLU A O 1
ATOM 1767 N N . THR A 1 223 ? -12.226 -9.415 0.250 1.00 98.38 223 THR A N 1
ATOM 1768 C CA . THR A 1 223 ? -12.388 -8.051 -0.276 1.00 98.38 223 THR A CA 1
ATOM 1769 C C . THR A 1 223 ? -11.269 -7.646 -1.233 1.00 98.38 223 THR A C 1
ATOM 1771 O O . THR A 1 223 ? -11.542 -7.116 -2.308 1.00 98.38 223 THR A O 1
ATOM 1774 N N . LEU A 1 224 ? -10.007 -7.923 -0.895 1.00 98.50 224 LEU A N 1
ATOM 1775 C CA . LEU A 1 224 ? -8.849 -7.494 -1.692 1.00 98.50 224 LEU A CA 1
ATOM 1776 C C . LEU A 1 224 ? -8.840 -8.041 -3.138 1.00 98.50 224 LEU A C 1
ATOM 1778 O O . LEU A 1 224 ? -8.482 -7.282 -4.041 1.00 98.50 224 LEU A O 1
ATOM 1782 N N . PRO A 1 225 ? -9.295 -9.280 -3.428 1.00 98.06 225 PRO A N 1
ATOM 1783 C CA . PRO A 1 225 ? -9.419 -9.750 -4.810 1.00 98.06 225 PRO A CA 1
ATOM 1784 C C . PRO A 1 225 ? -10.413 -8.939 -5.654 1.00 98.06 225 PRO A C 1
ATOM 1786 O O . PRO A 1 225 ? -10.220 -8.799 -6.858 1.00 98.06 225 PRO A O 1
ATOM 1789 N N . GLN A 1 226 ? -11.454 -8.360 -5.041 1.00 98.06 226 GLN A N 1
ATOM 1790 C CA . GLN A 1 226 ? -12.423 -7.497 -5.740 1.00 98.06 226 GLN A CA 1
ATOM 1791 C C . GLN A 1 226 ? -11.811 -6.147 -6.140 1.00 98.06 226 GLN A C 1
ATOM 1793 O O . GLN A 1 226 ? -12.282 -5.506 -7.076 1.00 98.06 226 GLN A O 1
ATOM 1798 N N . LEU A 1 227 ? -10.742 -5.740 -5.449 1.00 98.06 227 LEU A N 1
ATOM 1799 C CA . LEU A 1 227 ? -9.896 -4.591 -5.783 1.00 98.06 227 LEU A CA 1
ATOM 1800 C C . LEU A 1 227 ? -8.772 -4.957 -6.765 1.00 98.06 227 LEU A C 1
ATOM 1802 O O . LEU A 1 227 ? -7.947 -4.116 -7.109 1.00 98.06 227 LEU A O 1
ATOM 1806 N N . GLY A 1 228 ? -8.749 -6.205 -7.238 1.00 97.81 228 GLY A N 1
ATOM 1807 C CA . GLY A 1 228 ? -7.834 -6.668 -8.269 1.00 97.81 228 GLY A CA 1
ATOM 1808 C C . GLY A 1 228 ? -6.501 -7.168 -7.742 1.00 97.81 228 GLY A C 1
ATOM 1809 O O . GLY A 1 228 ? -5.645 -7.476 -8.566 1.00 97.81 228 GLY A O 1
ATOM 1810 N N . LEU A 1 229 ? -6.302 -7.270 -6.421 1.00 98.44 229 LEU A N 1
ATOM 1811 C CA . LEU A 1 229 ? -5.066 -7.810 -5.848 1.00 98.44 229 LEU A CA 1
ATOM 1812 C C . LEU A 1 229 ? -4.967 -9.320 -6.090 1.00 98.44 229 LEU A C 1
ATOM 1814 O O . LEU A 1 229 ? -5.938 -10.066 -5.942 1.00 98.44 229 LEU A O 1
ATOM 1818 N N . SER A 1 230 ? -3.765 -9.780 -6.429 1.00 97.81 230 SER A N 1
ATOM 1819 C CA . SER A 1 230 ? -3.467 -11.207 -6.527 1.00 97.81 230 SER A CA 1
ATOM 1820 C C . SER A 1 230 ? -3.400 -11.847 -5.136 1.00 97.81 230 SER A C 1
ATOM 1822 O O . SER A 1 230 ? -3.254 -11.166 -4.121 1.00 97.81 230 SER A O 1
ATOM 1824 N N . ALA A 1 231 ? -3.448 -13.181 -5.064 1.00 97.50 231 ALA A N 1
ATOM 1825 C CA . ALA A 1 231 ? -3.339 -13.889 -3.784 1.00 97.50 231 ALA A CA 1
ATOM 1826 C C . ALA A 1 231 ? -2.030 -13.569 -3.035 1.00 97.50 231 ALA A C 1
ATOM 1828 O O . ALA A 1 231 ? -2.026 -13.494 -1.809 1.00 97.50 231 ALA A O 1
ATOM 1829 N N . ARG A 1 232 ? -0.922 -13.359 -3.761 1.00 96.12 232 ARG A N 1
ATOM 1830 C CA . ARG A 1 232 ? 0.373 -12.984 -3.173 1.00 96.12 232 ARG A CA 1
ATOM 1831 C C . ARG A 1 232 ? 0.304 -11.600 -2.530 1.00 96.12 232 ARG A C 1
ATOM 1833 O O . ARG A 1 232 ? 0.617 -11.466 -1.352 1.00 96.12 232 ARG A O 1
ATOM 1840 N N . GLU A 1 233 ? -0.155 -10.608 -3.286 1.00 97.88 233 GLU A N 1
ATOM 1841 C CA . GLU A 1 233 ? -0.267 -9.216 -2.833 1.00 97.88 233 GLU A CA 1
ATOM 1842 C C . GLU A 1 233 ? -1.250 -9.092 -1.659 1.00 97.88 233 GLU A C 1
ATOM 1844 O O . GLU A 1 233 ? -0.940 -8.462 -0.651 1.00 97.88 233 GLU A O 1
ATOM 1849 N N . ALA A 1 234 ? -2.410 -9.756 -1.748 1.00 98.12 234 ALA A N 1
ATOM 1850 C CA . ALA A 1 234 ? -3.414 -9.759 -0.689 1.00 98.12 234 ALA A CA 1
ATOM 1851 C C . ALA A 1 234 ? -2.893 -10.402 0.606 1.00 98.12 234 ALA A C 1
ATOM 1853 O O . ALA A 1 234 ? -3.152 -9.894 1.695 1.00 98.12 234 ALA A O 1
ATOM 1854 N N . ASN A 1 235 ? -2.125 -11.493 0.513 1.00 97.06 235 ASN A N 1
ATOM 1855 C CA . ASN A 1 235 ? -1.524 -12.118 1.691 1.00 97.06 235 ASN A CA 1
ATOM 1856 C C . ASN A 1 235 ? -0.514 -11.190 2.376 1.00 97.06 235 ASN A C 1
ATOM 1858 O O . ASN A 1 235 ? -0.529 -11.083 3.600 1.00 97.06 235 ASN A O 1
ATOM 1862 N N . GLU A 1 236 ? 0.339 -10.499 1.616 1.00 95.69 236 GLU A N 1
ATOM 1863 C CA . GLU A 1 236 ? 1.292 -9.536 2.182 1.00 95.69 236 GLU A CA 1
ATOM 1864 C C . GLU A 1 236 ? 0.579 -8.332 2.821 1.00 95.69 236 GLU A C 1
ATOM 1866 O O . GLU A 1 236 ? 0.947 -7.924 3.928 1.00 95.69 236 GLU A O 1
ATOM 1871 N N . PHE A 1 237 ? -0.489 -7.834 2.186 1.00 97.81 237 PHE A N 1
ATOM 1872 C CA . PHE A 1 237 ? -1.363 -6.803 2.750 1.00 97.81 237 PHE A CA 1
ATOM 1873 C C . PHE A 1 237 ? -1.916 -7.243 4.111 1.00 97.81 237 PHE A C 1
ATOM 1875 O O . PHE A 1 237 ? -1.802 -6.528 5.110 1.00 97.81 237 PHE A O 1
ATOM 1882 N N . ILE A 1 238 ? -2.488 -8.451 4.171 1.00 96.88 238 ILE A N 1
ATOM 1883 C CA . ILE A 1 238 ? -3.086 -9.009 5.388 1.00 96.88 238 ILE A CA 1
ATOM 1884 C C . ILE A 1 238 ? -2.026 -9.206 6.472 1.00 96.88 238 ILE A C 1
ATOM 1886 O O . ILE A 1 238 ? -2.272 -8.841 7.616 1.00 96.88 238 ILE A O 1
ATOM 1890 N N . ILE A 1 239 ? -0.845 -9.741 6.147 1.00 93.56 239 ILE A N 1
ATOM 1891 C CA . ILE A 1 239 ? 0.230 -9.969 7.127 1.00 93.56 239 ILE A CA 1
ATOM 1892 C C . ILE A 1 239 ? 0.626 -8.669 7.834 1.00 93.56 239 ILE A C 1
ATOM 1894 O O . ILE A 1 239 ? 0.878 -8.689 9.040 1.00 93.56 239 ILE A O 1
ATOM 1898 N N . TYR A 1 240 ? 0.666 -7.550 7.108 1.00 92.12 240 TYR A N 1
ATOM 1899 C CA . TYR A 1 240 ? 1.014 -6.263 7.698 1.00 92.12 240 TYR A CA 1
ATOM 1900 C C . TYR A 1 240 ? -0.130 -5.656 8.519 1.00 92.12 240 TYR A C 1
ATOM 1902 O O . TYR A 1 240 ? 0.079 -5.257 9.664 1.00 92.12 240 TYR A O 1
ATOM 1910 N N . TRP A 1 241 ? -1.343 -5.610 7.962 1.00 95.50 241 TRP A N 1
ATOM 1911 C CA . TRP A 1 241 ? -2.461 -4.881 8.568 1.00 95.50 241 TRP A CA 1
ATOM 1912 C C . TRP A 1 241 ? -3.225 -5.670 9.633 1.00 95.50 241 TRP A C 1
ATOM 1914 O O . TRP A 1 241 ? -3.751 -5.087 10.584 1.00 95.50 241 TRP A O 1
ATOM 1924 N N . LEU A 1 242 ? -3.284 -6.999 9.525 1.00 94.69 242 LEU A N 1
ATOM 1925 C CA . LEU A 1 242 ? -4.074 -7.838 10.427 1.00 94.69 242 LEU A CA 1
ATOM 1926 C C . LEU A 1 242 ? -3.659 -7.713 11.905 1.00 94.69 242 LEU A C 1
ATOM 1928 O O . LEU A 1 242 ? -4.557 -7.604 12.737 1.00 94.69 242 LEU A O 1
ATOM 1932 N N . PRO A 1 243 ? -2.362 -7.690 12.286 1.00 90.81 243 PRO A N 1
ATOM 1933 C CA . PRO A 1 243 ? -1.941 -7.455 13.673 1.00 90.81 243 PRO A CA 1
ATOM 1934 C C . PRO A 1 243 ? -2.462 -6.150 14.280 1.00 90.81 243 PRO A C 1
ATOM 1936 O O . PRO A 1 243 ? -2.606 -6.069 15.494 1.00 90.81 243 PRO A O 1
ATOM 1939 N N . ILE A 1 244 ? -2.755 -5.141 13.459 1.00 88.88 244 ILE A N 1
ATOM 1940 C CA . ILE A 1 244 ? -3.287 -3.857 13.917 1.00 88.88 244 ILE A CA 1
ATOM 1941 C C . ILE A 1 244 ? -4.810 -3.953 14.027 1.00 88.88 244 ILE A C 1
ATOM 1943 O O . ILE A 1 244 ? -5.382 -3.779 15.100 1.00 88.88 244 ILE A O 1
ATOM 1947 N N . LEU A 1 245 ? -5.459 -4.302 12.920 1.00 94.00 245 LEU A N 1
ATOM 1948 C CA . LEU A 1 245 ? -6.911 -4.263 12.779 1.00 94.00 245 LEU A CA 1
ATOM 1949 C C . LEU A 1 245 ? -7.637 -5.307 13.640 1.00 94.00 245 LEU A C 1
ATOM 1951 O O . LEU A 1 245 ? -8.740 -5.046 14.119 1.00 94.00 245 LEU A O 1
ATOM 1955 N N . GLN A 1 246 ? -7.041 -6.486 13.865 1.00 92.62 246 GLN A N 1
ATOM 1956 C CA . GLN A 1 246 ? -7.703 -7.555 14.625 1.00 92.62 246 GLN A CA 1
ATOM 1957 C C . GLN A 1 246 ? -7.869 -7.239 16.115 1.00 92.62 246 GLN A C 1
ATOM 1959 O O . GLN A 1 246 ? -8.706 -7.847 16.777 1.00 92.62 246 GLN A O 1
ATOM 1964 N N . ASN A 1 247 ? -7.070 -6.298 16.626 1.00 92.12 247 ASN A N 1
ATOM 1965 C CA . ASN A 1 247 ? -7.072 -5.895 18.029 1.00 92.12 247 ASN A CA 1
ATOM 1966 C C . ASN A 1 247 ? -8.098 -4.794 18.336 1.00 92.12 247 ASN A C 1
ATOM 1968 O O . ASN A 1 247 ? -8.325 -4.489 19.505 1.00 92.12 247 ASN A O 1
ATOM 1972 N N . ASN A 1 248 ? -8.727 -4.211 17.313 1.00 90.00 248 ASN A N 1
ATOM 1973 C CA . ASN A 1 248 ? -9.787 -3.221 17.480 1.00 90.00 248 ASN A CA 1
ATOM 1974 C C . ASN A 1 248 ? -11.135 -3.923 17.712 1.00 90.00 248 ASN A C 1
ATOM 1976 O O . ASN A 1 248 ? -11.374 -4.998 17.162 1.00 90.00 248 ASN A O 1
ATOM 1980 N N . ALA A 1 249 ? -12.055 -3.319 18.473 1.00 94.56 249 ALA A N 1
ATOM 1981 C CA . ALA A 1 249 ? -13.402 -3.883 18.620 1.00 94.56 249 ALA A CA 1
ATOM 1982 C C . ALA A 1 249 ? -14.111 -3.936 17.253 1.00 94.56 249 ALA A C 1
ATOM 1984 O O . ALA A 1 249 ? -14.589 -4.990 16.816 1.00 94.56 249 ALA A O 1
ATOM 1985 N N . TYR A 1 250 ? -14.089 -2.810 16.542 1.00 97.06 250 TYR A N 1
ATOM 1986 C CA . TYR A 1 250 ? -14.508 -2.675 15.155 1.00 97.06 250 TYR A CA 1
ATOM 1987 C C . TYR A 1 250 ? -13.521 -1.790 14.385 1.00 97.06 250 TYR A C 1
ATOM 1989 O O . TYR A 1 250 ? -12.777 -1.001 14.962 1.00 97.06 250 TYR A O 1
ATOM 1997 N N . ASN A 1 251 ? -13.537 -1.911 13.065 1.00 97.62 251 ASN A N 1
ATOM 1998 C CA . ASN A 1 251 ? -12.798 -1.081 12.129 1.00 97.62 251 ASN A CA 1
ATOM 1999 C C . ASN A 1 251 ? -13.791 -0.477 11.142 1.00 97.62 251 ASN A C 1
ATOM 2001 O O . ASN A 1 251 ? -14.548 -1.219 10.511 1.00 97.62 251 ASN A O 1
ATOM 2005 N N . LEU A 1 252 ? -13.764 0.842 10.980 1.00 97.56 252 LEU A N 1
ATOM 2006 C CA . LEU A 1 252 ? -14.272 1.473 9.771 1.00 97.56 252 LEU A CA 1
ATOM 2007 C C . LEU A 1 252 ? -13.188 1.365 8.706 1.00 97.56 252 LEU A C 1
ATOM 2009 O O . LEU A 1 252 ? -12.083 1.830 8.949 1.00 97.56 252 LEU A O 1
ATOM 2013 N N . ILE A 1 253 ? -13.478 0.754 7.562 1.00 98.19 253 ILE A N 1
ATOM 2014 C CA . ILE A 1 253 ? -12.516 0.562 6.471 1.00 98.19 253 ILE A CA 1
ATOM 2015 C C . ILE A 1 253 ? -13.104 1.136 5.184 1.00 98.19 253 ILE A C 1
ATOM 2017 O O . ILE A 1 253 ? -14.220 0.780 4.807 1.00 98.19 253 ILE A O 1
ATOM 2021 N N . SER A 1 254 ? -12.345 1.987 4.496 1.00 98.00 254 SER A N 1
ATOM 2022 C CA . SER A 1 254 ? -12.659 2.495 3.158 1.00 98.00 254 SER A CA 1
ATOM 2023 C C . SER A 1 254 ? -11.428 2.385 2.261 1.00 98.00 254 SER A C 1
ATOM 2025 O O . SER A 1 254 ? -10.330 2.783 2.656 1.00 98.00 254 SER A O 1
ATOM 2027 N N . PHE A 1 255 ? -11.590 1.846 1.053 1.00 98.19 255 PHE A N 1
ATOM 2028 C CA . PHE A 1 255 ? -10.492 1.691 0.100 1.00 98.19 255 PHE A CA 1
ATOM 2029 C C . PHE A 1 255 ? -10.491 2.841 -0.902 1.00 98.19 255 PHE A C 1
ATOM 2031 O O . PHE A 1 255 ? -11.448 3.039 -1.644 1.00 98.19 255 PHE A O 1
ATOM 2038 N N . GLN A 1 256 ? -9.405 3.601 -0.943 1.00 97.00 256 GLN A N 1
ATOM 2039 C CA . GLN A 1 256 ? -9.218 4.690 -1.892 1.00 97.00 256 GLN A CA 1
ATOM 2040 C C . GLN A 1 256 ? -8.475 4.169 -3.120 1.00 97.00 256 GLN A C 1
ATOM 2042 O O . GLN A 1 256 ? -7.400 3.581 -2.993 1.00 97.00 256 GLN A O 1
ATOM 2047 N N . THR A 1 257 ? -9.039 4.406 -4.303 1.00 95.88 257 THR A N 1
ATOM 2048 C CA . THR A 1 257 ? -8.439 4.012 -5.585 1.00 95.88 257 THR A CA 1
ATOM 2049 C C . THR A 1 257 ? -8.137 5.246 -6.432 1.00 95.88 257 THR A C 1
ATOM 2051 O O . THR A 1 257 ? -7.059 5.819 -6.301 1.00 95.88 257 THR A O 1
ATOM 2054 N N . SER A 1 258 ? -9.092 5.735 -7.228 1.00 93.06 258 SER A N 1
ATOM 2055 C CA . SER A 1 258 ? -8.920 6.934 -8.061 1.00 93.06 258 SER A CA 1
ATOM 2056 C C . SER A 1 258 ? -8.545 8.159 -7.231 1.00 93.06 258 SER A C 1
ATOM 2058 O O . SER A 1 258 ? -7.594 8.847 -7.572 1.00 93.06 258 SER A O 1
ATOM 2060 N N . THR A 1 259 ? -9.199 8.372 -6.084 1.00 93.00 259 THR A N 1
ATOM 2061 C CA . THR A 1 259 ? -8.875 9.482 -5.176 1.00 93.00 259 THR A CA 1
ATOM 2062 C C . THR A 1 259 ? -7.425 9.417 -4.692 1.00 93.00 259 THR A C 1
ATOM 2064 O O . THR A 1 259 ? -6.754 10.443 -4.628 1.00 93.00 259 THR A O 1
ATOM 2067 N N . TYR A 1 260 ? -6.908 8.217 -4.405 1.00 95.00 260 TYR A N 1
ATOM 2068 C CA . TYR A 1 260 ? -5.504 8.041 -4.033 1.00 95.00 260 TYR A CA 1
ATOM 2069 C C . TYR A 1 260 ? -4.573 8.349 -5.210 1.00 95.00 260 TYR A C 1
ATOM 2071 O O . TYR A 1 260 ? -3.639 9.135 -5.068 1.00 95.00 260 TYR A O 1
ATOM 2079 N N . ALA A 1 261 ? -4.871 7.808 -6.393 1.00 93.69 261 ALA A N 1
ATOM 2080 C CA . ALA A 1 261 ? -4.090 8.065 -7.600 1.00 93.69 261 ALA A CA 1
ATOM 2081 C C . ALA A 1 261 ? -4.127 9.536 -8.055 1.00 93.69 261 ALA A C 1
ATOM 2083 O O . ALA A 1 261 ? -3.207 10.006 -8.728 1.00 93.69 261 ALA A O 1
ATOM 2084 N N . ASP A 1 262 ? -5.173 10.273 -7.686 1.00 93.44 262 ASP A N 1
ATOM 2085 C CA . ASP A 1 262 ? -5.315 11.689 -7.993 1.00 93.44 262 ASP A CA 1
ATOM 2086 C C . ASP A 1 262 ? -4.489 12.603 -7.095 1.00 93.44 262 ASP A C 1
ATOM 2088 O O . ASP A 1 262 ? -4.023 13.637 -7.572 1.00 93.44 262 ASP A O 1
ATOM 2092 N N . ASN A 1 263 ? -4.263 12.206 -5.844 1.00 93.19 263 ASN A N 1
ATOM 2093 C CA . ASN A 1 263 ? -3.561 13.027 -4.857 1.00 93.19 263 ASN A CA 1
ATOM 2094 C C . ASN A 1 263 ? -2.102 12.608 -4.634 1.00 93.19 263 ASN A C 1
ATOM 2096 O O . ASN A 1 263 ? -1.297 13.425 -4.201 1.00 93.19 263 ASN A O 1
ATOM 2100 N N . VAL A 1 264 ? -1.746 11.361 -4.945 1.00 94.00 264 VAL A N 1
ATOM 2101 C CA . VAL A 1 264 ? -0.370 10.858 -4.867 1.00 94.00 264 VAL A CA 1
ATOM 2102 C C . VAL A 1 264 ? -0.004 10.300 -6.233 1.00 94.00 264 VAL A C 1
ATOM 2104 O O . VAL A 1 264 ? -0.376 9.171 -6.560 1.00 94.00 264 VAL A O 1
ATOM 2107 N N . LYS A 1 265 ? 0.667 11.088 -7.078 1.00 95.38 265 LYS A N 1
ATOM 2108 C CA . LYS A 1 265 ? 0.921 10.687 -8.470 1.00 95.38 265 LYS A CA 1
ATOM 2109 C C . LYS A 1 265 ? 2.072 9.695 -8.533 1.00 95.38 265 LYS A C 1
ATOM 2111 O O . LYS A 1 265 ? 3.098 9.876 -7.888 1.00 95.38 265 LYS A O 1
ATOM 2116 N N . LEU A 1 266 ? 1.877 8.643 -9.320 1.00 97.62 266 LEU A N 1
ATOM 2117 C CA . LEU A 1 266 ? 2.881 7.626 -9.590 1.00 97.62 266 LEU A CA 1
ATOM 2118 C C . LEU A 1 266 ? 3.119 7.595 -11.095 1.00 97.62 266 LEU A C 1
ATOM 2120 O O . LEU A 1 266 ? 2.218 7.246 -11.857 1.00 97.62 266 LEU A O 1
ATOM 2124 N N . THR A 1 267 ? 4.325 7.960 -11.499 1.00 98.31 267 THR A N 1
ATOM 2125 C CA . THR A 1 267 ? 4.765 7.933 -12.890 1.00 98.31 267 THR A CA 1
ATOM 2126 C C . THR A 1 267 ? 5.656 6.720 -13.081 1.00 98.31 267 THR A C 1
ATOM 2128 O O . THR A 1 267 ? 6.638 6.553 -12.361 1.00 98.31 267 THR A O 1
ATOM 2131 N N . VAL A 1 268 ? 5.318 5.875 -14.051 1.00 98.69 268 VAL A N 1
ATOM 2132 C CA . VAL A 1 268 ? 6.078 4.671 -14.401 1.00 98.69 268 VAL A CA 1
ATOM 2133 C C . VAL A 1 268 ? 6.470 4.760 -15.871 1.00 98.69 268 VAL A C 1
ATOM 2135 O O . VAL A 1 268 ? 5.648 5.123 -16.711 1.00 98.69 268 VAL A O 1
ATOM 2138 N N . SER A 1 269 ? 7.729 4.455 -16.172 1.00 98.56 269 SER A N 1
ATOM 2139 C CA . SER A 1 269 ? 8.262 4.373 -17.532 1.00 98.56 269 SER A CA 1
ATOM 2140 C C . SER A 1 269 ? 8.881 2.990 -17.745 1.00 98.56 269 SER A C 1
ATOM 2142 O O . SER A 1 269 ? 9.695 2.611 -16.907 1.00 98.56 269 SER A O 1
ATOM 2144 N N . PRO A 1 270 ? 8.552 2.253 -18.826 1.00 98.62 270 PRO A N 1
ATOM 2145 C CA . PRO A 1 270 ? 7.501 2.575 -19.794 1.00 98.62 270 PRO A CA 1
ATOM 2146 C C . PRO A 1 270 ? 6.114 2.629 -19.137 1.00 98.62 270 PRO A C 1
ATOM 2148 O O . PRO A 1 270 ? 5.922 2.115 -18.037 1.00 98.62 270 PRO A O 1
ATOM 2151 N N . GLU A 1 271 ? 5.160 3.283 -19.800 1.00 98.62 271 GLU A N 1
ATOM 2152 C CA . GLU A 1 271 ? 3.796 3.400 -19.280 1.00 98.62 271 GLU A CA 1
ATOM 2153 C C . GLU A 1 271 ? 3.150 2.003 -19.184 1.00 98.62 271 GLU A C 1
ATOM 2155 O O . GLU A 1 271 ? 3.163 1.266 -20.175 1.00 98.62 271 GLU A O 1
ATOM 2160 N N . PRO A 1 272 ? 2.631 1.603 -18.010 1.00 98.50 272 PRO A N 1
ATOM 2161 C CA . PRO A 1 272 ? 1.971 0.317 -17.833 1.00 98.50 272 PRO A CA 1
ATOM 2162 C C . PRO A 1 272 ? 0.586 0.306 -18.483 1.00 98.50 272 PRO A C 1
ATOM 2164 O O . PRO A 1 272 ? -0.165 1.276 -18.399 1.00 98.50 272 PRO A O 1
ATOM 2167 N N . ASP A 1 273 ? 0.211 -0.836 -19.052 1.00 98.69 273 ASP A N 1
ATOM 2168 C CA . ASP A 1 273 ? -1.121 -1.069 -19.615 1.00 98.69 273 ASP A CA 1
ATOM 2169 C C . ASP A 1 273 ? -2.203 -1.128 -18.524 1.00 98.69 273 ASP A C 1
ATOM 2171 O O . ASP A 1 273 ? -3.347 -0.727 -18.742 1.00 98.69 273 ASP A O 1
ATOM 2175 N N . THR A 1 274 ? -1.843 -1.631 -17.336 1.00 98.50 274 THR A N 1
ATOM 2176 C CA . THR A 1 274 ? -2.753 -1.751 -16.191 1.00 98.50 274 THR A CA 1
ATOM 2177 C C . THR A 1 274 ? -2.126 -1.180 -14.924 1.00 98.50 274 THR A C 1
ATOM 2179 O O . THR A 1 274 ? -1.025 -1.564 -14.533 1.00 98.50 274 THR A O 1
ATOM 2182 N N . VAL A 1 275 ? -2.870 -0.328 -14.214 1.00 98.25 275 VAL A N 1
ATOM 2183 C CA . VAL A 1 275 ? -2.471 0.222 -12.911 1.00 98.25 275 VAL A CA 1
ATOM 2184 C C . VAL A 1 275 ? -3.554 -0.063 -11.873 1.00 98.25 275 VAL A C 1
ATOM 2186 O O . VAL A 1 275 ? -4.699 0.362 -12.024 1.00 98.25 275 VAL A O 1
ATOM 2189 N N . ILE A 1 276 ? -3.190 -0.768 -10.802 1.00 98.50 276 ILE A N 1
ATOM 2190 C CA . ILE A 1 276 ? -4.063 -1.064 -9.659 1.00 98.50 276 ILE A CA 1
ATOM 2191 C C . ILE A 1 276 ? -3.463 -0.384 -8.433 1.00 98.50 276 ILE A C 1
ATOM 2193 O O . ILE A 1 276 ? -2.379 -0.756 -8.001 1.00 98.50 276 ILE A O 1
ATOM 2197 N N . ARG A 1 277 ? -4.143 0.616 -7.867 1.00 97.88 277 ARG A N 1
ATOM 2198 C CA . ARG A 1 277 ? -3.655 1.352 -6.689 1.00 97.88 277 ARG A CA 1
ATOM 2199 C C . ARG A 1 277 ? -4.716 1.372 -5.603 1.00 97.88 277 ARG A C 1
ATOM 2201 O O . ARG A 1 277 ? -5.836 1.813 -5.854 1.00 97.88 277 ARG A O 1
ATOM 2208 N N . VAL A 1 278 ? -4.364 0.878 -4.420 1.00 98.12 278 VAL A N 1
ATOM 2209 C CA . VAL A 1 278 ? -5.289 0.694 -3.296 1.00 98.12 278 VAL A CA 1
ATOM 2210 C C . VAL A 1 278 ? -4.678 1.249 -2.015 1.00 98.12 278 VAL A C 1
ATOM 2212 O O . VAL A 1 278 ? -3.768 0.656 -1.444 1.00 98.12 278 VAL A O 1
ATOM 2215 N N . LEU A 1 279 ? -5.223 2.348 -1.504 1.00 97.75 279 LEU A N 1
ATOM 2216 C CA . LEU A 1 279 ? -4.891 2.843 -0.170 1.00 97.75 279 LEU A CA 1
ATOM 2217 C C . LEU A 1 279 ? -6.044 2.538 0.787 1.00 97.75 279 LEU A C 1
ATOM 2219 O O . LEU A 1 279 ? -7.154 3.040 0.616 1.00 97.75 279 LEU A O 1
ATOM 2223 N N . MET A 1 280 ? -5.800 1.723 1.809 1.00 98.12 280 MET A N 1
ATOM 2224 C CA . MET A 1 280 ? -6.790 1.469 2.854 1.00 98.12 280 MET A CA 1
ATOM 2225 C C . MET A 1 280 ? -6.768 2.589 3.894 1.00 98.12 280 MET A C 1
ATOM 2227 O O . MET A 1 280 ? -5.815 2.708 4.656 1.00 98.12 280 MET A O 1
ATOM 2231 N N . ALA A 1 281 ? -7.845 3.358 3.982 1.00 96.81 281 ALA A N 1
ATOM 2232 C CA . ALA A 1 281 ? -8.096 4.228 5.121 1.00 96.81 281 ALA A CA 1
ATOM 2233 C C . ALA A 1 281 ? -8.888 3.446 6.170 1.00 96.81 281 ALA A C 1
ATOM 2235 O O . ALA A 1 281 ? -9.953 2.902 5.859 1.00 96.81 281 ALA A O 1
ATOM 2236 N N . TYR A 1 282 ? -8.390 3.391 7.405 1.00 96.00 282 TYR A N 1
ATOM 2237 C CA . TYR A 1 282 ? -9.126 2.767 8.500 1.00 96.00 282 TYR A CA 1
ATOM 2238 C C . TYR A 1 282 ? -9.218 3.656 9.736 1.00 96.00 282 TYR A C 1
ATOM 2240 O O . TYR A 1 282 ? -8.365 4.505 9.978 1.00 96.00 282 TYR A O 1
ATOM 2248 N N . MET A 1 283 ? -10.259 3.431 10.532 1.00 94.19 283 MET A N 1
ATOM 2249 C CA . MET A 1 283 ? -10.461 4.074 11.826 1.00 94.19 283 MET A CA 1
ATOM 2250 C C . MET A 1 283 ? -10.922 3.022 12.844 1.00 94.19 283 MET A C 1
ATOM 2252 O O . MET A 1 283 ? -11.899 2.314 12.570 1.00 94.19 283 MET A O 1
ATOM 2256 N N . PRO A 1 284 ? -10.244 2.879 13.997 1.00 93.94 284 PRO A N 1
ATOM 2257 C CA . PRO A 1 284 ? -10.713 2.006 15.066 1.00 93.94 284 PRO A CA 1
ATOM 2258 C C . PRO A 1 284 ? -12.030 2.535 15.650 1.00 93.94 284 PRO A C 1
ATOM 2260 O O . PRO A 1 284 ? -12.224 3.739 15.801 1.00 93.94 284 PRO A O 1
ATOM 2263 N N . LEU A 1 285 ? -12.941 1.627 15.987 1.00 91.44 285 LEU A N 1
ATOM 2264 C CA . LEU A 1 285 ? -14.253 1.937 16.545 1.00 91.44 285 LEU A CA 1
ATOM 2265 C C . LEU A 1 285 ? -14.530 1.059 17.770 1.00 91.44 285 LEU A C 1
ATOM 2267 O O . LEU A 1 285 ? -14.303 -0.150 17.736 1.00 91.44 285 LEU A O 1
ATOM 2271 N N . GLU A 1 286 ? -15.113 1.646 18.816 1.00 94.75 286 GLU A N 1
ATOM 2272 C CA . GLU A 1 286 ? -15.576 0.913 20.009 1.00 94.75 286 GLU A CA 1
ATOM 2273 C C . GLU A 1 286 ? -16.856 0.104 19.737 1.00 94.75 286 GLU A C 1
ATOM 2275 O O . GLU A 1 286 ? -17.112 -0.947 20.331 1.00 94.75 286 GLU A O 1
ATOM 2280 N N . HIS A 1 287 ? -17.685 0.584 18.807 1.00 93.56 287 HIS A N 1
ATOM 2281 C CA . HIS A 1 287 ? -18.984 0.004 18.487 1.00 93.56 287 HIS A CA 1
ATOM 2282 C C . HIS A 1 287 ? -19.219 -0.041 16.979 1.00 93.56 287 HIS A C 1
ATOM 2284 O O . HIS A 1 287 ? -18.665 0.752 16.219 1.00 93.56 287 HIS A O 1
ATOM 2290 N N . ALA A 1 288 ? -20.088 -0.957 16.552 1.00 95.88 288 ALA A N 1
ATOM 2291 C CA . ALA A 1 288 ? -20.503 -1.039 15.161 1.00 95.88 288 ALA A CA 1
ATOM 2292 C C . ALA A 1 288 ? -21.231 0.240 14.722 1.00 95.88 288 ALA A C 1
ATOM 2294 O O . ALA A 1 288 ? -22.073 0.766 15.454 1.00 95.88 288 ALA A O 1
ATOM 2295 N N . VAL A 1 289 ? -20.972 0.678 13.493 1.00 95.12 289 VAL A N 1
ATOM 2296 C CA . VAL A 1 289 ? -21.668 1.798 12.853 1.00 95.12 289 VAL A CA 1
ATOM 2297 C C . VAL A 1 289 ? -22.337 1.340 11.564 1.00 95.12 289 VAL A C 1
ATOM 2299 O O . VAL A 1 289 ? -21.864 0.426 10.888 1.00 95.12 289 VAL A O 1
ATOM 2302 N N . ASN A 1 290 ? -23.447 1.986 11.213 1.00 95.94 290 ASN A N 1
ATOM 2303 C CA . ASN A 1 290 ? -24.054 1.809 9.901 1.00 95.94 290 ASN A CA 1
ATOM 2304 C C . ASN A 1 290 ? -23.357 2.741 8.904 1.00 95.94 290 ASN A C 1
ATOM 2306 O O . ASN A 1 290 ? -23.401 3.958 9.079 1.00 95.94 290 ASN A O 1
ATOM 2310 N N . ILE A 1 291 ? -22.742 2.176 7.869 1.00 95.94 291 ILE A N 1
ATOM 2311 C CA . ILE A 1 291 ? -22.077 2.918 6.796 1.00 95.94 291 ILE A CA 1
ATOM 2312 C C . ILE A 1 291 ? -22.576 2.399 5.440 1.00 95.94 291 ILE A C 1
ATOM 2314 O O . ILE A 1 291 ? -22.765 1.188 5.293 1.00 95.94 291 ILE A O 1
ATOM 2318 N N . PRO A 1 292 ? -22.817 3.275 4.446 1.00 97.25 292 PRO A N 1
ATOM 2319 C CA . PRO A 1 292 ? -23.098 2.834 3.088 1.00 97.25 292 PRO A CA 1
ATOM 2320 C C . PRO A 1 292 ? -21.971 1.930 2.558 1.00 97.25 292 PRO A C 1
ATOM 2322 O O . PRO A 1 292 ? -20.805 2.321 2.638 1.00 97.25 292 PRO A O 1
ATOM 2325 N N . PRO A 1 293 ? -22.286 0.743 2.012 1.00 94.12 293 PRO A N 1
ATOM 2326 C CA . PRO A 1 293 ? -21.268 -0.164 1.502 1.00 94.12 293 PRO A CA 1
ATOM 2327 C C . PRO A 1 293 ? -20.579 0.427 0.270 1.00 94.12 293 PRO A C 1
ATOM 2329 O O . PRO A 1 293 ? -21.244 0.888 -0.663 1.00 94.12 293 PRO A O 1
ATOM 2332 N N . GLN A 1 294 ? -19.249 0.374 0.253 1.00 96.50 294 GLN A N 1
ATOM 2333 C CA . GLN A 1 294 ? -18.461 0.782 -0.905 1.00 96.50 294 GLN A CA 1
ATOM 2334 C C . GLN A 1 294 ? -18.634 -0.224 -2.053 1.00 96.50 294 GLN A C 1
ATOM 2336 O O . GLN A 1 294 ? -18.637 -1.436 -1.837 1.00 96.50 294 GLN A O 1
ATOM 2341 N N . GLN A 1 295 ? -18.773 0.277 -3.281 1.00 94.81 295 GLN A N 1
ATOM 2342 C CA . GLN A 1 295 ? -18.728 -0.562 -4.479 1.00 94.81 295 GLN A CA 1
ATOM 2343 C C . GLN A 1 295 ? -17.274 -0.740 -4.901 1.00 94.81 295 GLN A C 1
ATOM 2345 O O . GLN A 1 295 ? -16.574 0.244 -5.132 1.00 94.81 295 GLN A O 1
ATOM 2350 N N . LEU A 1 296 ? -16.828 -1.991 -4.984 1.00 96.56 296 LEU A N 1
ATOM 2351 C CA . LEU A 1 296 ? -15.454 -2.329 -5.331 1.00 96.56 296 LEU A CA 1
ATOM 2352 C C . LEU A 1 296 ? -15.398 -2.821 -6.770 1.00 96.56 296 LEU A C 1
ATOM 2354 O O . LEU A 1 296 ? -16.200 -3.656 -7.188 1.00 96.56 296 LEU A O 1
ATOM 2358 N N . THR A 1 297 ? -14.444 -2.291 -7.521 1.00 94.25 297 THR A N 1
ATOM 2359 C CA . THR A 1 297 ? -14.199 -2.664 -8.910 1.00 94.25 297 THR A CA 1
ATOM 2360 C C . THR A 1 297 ? -12.706 -2.684 -9.162 1.00 94.25 297 THR A C 1
ATOM 2362 O O . THR A 1 297 ? -11.977 -1.862 -8.604 1.00 94.25 297 THR A O 1
ATOM 2365 N N . ALA A 1 298 ? -12.278 -3.553 -10.065 1.00 95.00 298 ALA A N 1
ATOM 2366 C CA . ALA A 1 298 ? -10.902 -3.628 -10.517 1.00 95.00 298 ALA A CA 1
ATOM 2367 C C . ALA A 1 298 ? -10.846 -3.649 -12.047 1.00 95.00 298 ALA A C 1
ATOM 2369 O O . ALA A 1 298 ? -11.757 -4.203 -12.673 1.00 95.00 298 ALA A O 1
ATOM 2370 N N . PRO A 1 299 ? -9.795 -3.077 -12.655 1.00 95.31 299 PRO A N 1
ATOM 2371 C CA . PRO A 1 299 ? -9.504 -3.330 -14.057 1.00 95.31 299 PRO A CA 1
ATOM 2372 C C . PRO A 1 299 ? -9.088 -4.795 -14.263 1.00 95.31 299 PRO A C 1
ATOM 2374 O O . PRO A 1 299 ? -8.588 -5.456 -13.349 1.00 95.31 299 PRO A O 1
ATOM 2377 N N . GLU A 1 300 ? -9.276 -5.301 -15.480 1.00 95.75 300 GLU A N 1
ATOM 2378 C CA . GLU A 1 300 ? -8.666 -6.566 -15.892 1.00 95.75 300 GLU A CA 1
ATOM 2379 C C . GLU A 1 300 ? -7.147 -6.381 -16.005 1.00 95.75 300 GLU A C 1
ATOM 2381 O O . GLU A 1 300 ? -6.682 -5.350 -16.485 1.00 95.75 300 GLU A O 1
ATOM 2386 N N . ARG A 1 301 ? -6.368 -7.369 -15.550 1.00 96.88 301 ARG A N 1
ATOM 2387 C CA . ARG A 1 301 ? -4.907 -7.340 -15.678 1.00 96.88 301 ARG A CA 1
ATOM 2388 C C . ARG A 1 301 ? -4.508 -7.723 -17.096 1.00 96.88 301 ARG A C 1
ATOM 2390 O O . ARG A 1 301 ? -4.544 -8.902 -17.445 1.00 96.88 301 ARG A O 1
ATOM 2397 N N . THR A 1 302 ? -4.107 -6.739 -17.887 1.00 97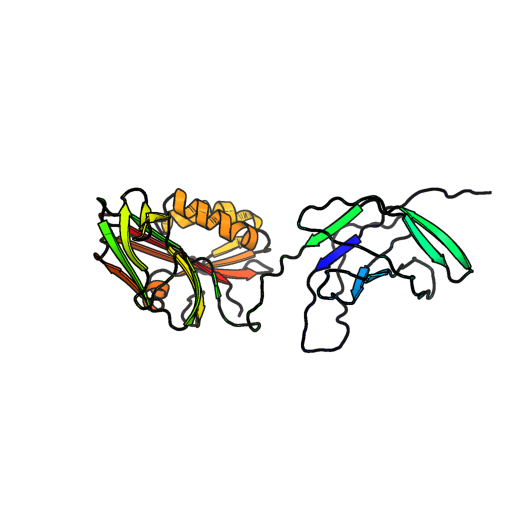.00 302 THR A N 1
ATOM 2398 C CA . THR A 1 302 ? -3.624 -6.934 -19.258 1.00 97.00 302 THR A CA 1
ATOM 2399 C C . THR A 1 302 ? -2.276 -6.256 -19.446 1.00 97.00 302 THR A C 1
ATOM 2401 O O . THR A 1 302 ? -2.088 -5.155 -18.934 1.00 97.00 302 THR A O 1
ATOM 2404 N N . GLY A 1 303 ? -1.366 -6.888 -20.191 1.00 98.31 303 GLY A N 1
ATOM 2405 C CA . GLY A 1 303 ? -0.052 -6.323 -20.504 1.00 98.31 303 GLY A CA 1
ATOM 2406 C C . GLY A 1 303 ? 0.800 -6.038 -19.264 1.00 98.31 303 GLY A C 1
ATOM 2407 O O . GLY A 1 303 ? 0.700 -6.730 -18.243 1.00 98.31 303 GLY A O 1
ATOM 2408 N N . PHE A 1 304 ? 1.631 -5.001 -19.345 1.00 98.69 304 PHE A N 1
ATOM 2409 C CA . PHE A 1 304 ? 2.445 -4.541 -18.229 1.00 98.69 304 PHE A CA 1
ATOM 2410 C C . PHE A 1 304 ? 1.552 -4.025 -17.092 1.00 98.69 304 PHE A C 1
ATOM 2412 O O . PHE A 1 304 ? 0.889 -2.996 -17.208 1.00 98.69 304 PHE A O 1
ATOM 2419 N N . THR A 1 305 ? 1.547 -4.748 -15.969 1.00 98.81 305 THR A N 1
ATOM 2420 C CA . THR A 1 305 ? 0.731 -4.415 -14.798 1.00 98.81 305 THR A CA 1
ATOM 2421 C C . THR A 1 305 ? 1.582 -3.853 -13.662 1.00 98.81 305 THR A C 1
ATOM 2423 O O . THR A 1 305 ? 2.547 -4.482 -13.230 1.00 98.81 305 THR A O 1
ATOM 2426 N N . VAL A 1 306 ? 1.176 -2.709 -13.116 1.00 98.81 306 VAL A N 1
ATOM 2427 C CA . VAL A 1 306 ? 1.714 -2.134 -11.877 1.00 98.81 306 VAL A CA 1
ATOM 2428 C C . VAL A 1 306 ? 0.654 -2.215 -10.786 1.00 98.81 306 VAL A C 1
ATOM 2430 O O . VAL A 1 306 ? -0.500 -1.838 -10.998 1.00 98.81 306 VAL A O 1
ATOM 2433 N N . VAL A 1 307 ? 1.047 -2.700 -9.610 1.00 98.75 307 VAL A N 1
ATOM 2434 C CA . VAL A 1 307 ? 0.168 -2.782 -8.441 1.00 98.75 307 VAL A CA 1
ATOM 2435 C C . VAL A 1 307 ? 0.799 -2.030 -7.288 1.00 98.75 307 VAL A C 1
ATOM 2437 O O . VAL A 1 307 ? 1.922 -2.338 -6.910 1.00 98.75 307 VAL A O 1
ATOM 2440 N N . GLU A 1 308 ? 0.069 -1.097 -6.691 1.00 98.62 308 GLU A N 1
ATOM 2441 C CA . GLU A 1 308 ? 0.439 -0.479 -5.426 1.00 98.62 308 GLU A CA 1
ATOM 2442 C C . GLU A 1 308 ? -0.648 -0.710 -4.384 1.00 98.62 308 GLU A C 1
ATOM 2444 O O . GLU A 1 308 ? -1.836 -0.500 -4.647 1.00 98.62 308 GLU A O 1
ATOM 2449 N N . TRP A 1 309 ? -0.246 -1.077 -3.173 1.00 98.19 309 TRP A N 1
ATOM 2450 C CA . TRP A 1 309 ? -1.139 -0.990 -2.028 1.00 98.19 309 TRP A CA 1
ATOM 2451 C C . TRP A 1 309 ? -0.446 -0.398 -0.810 1.00 98.19 309 TRP A C 1
ATOM 2453 O O . TRP A 1 309 ? 0.760 -0.538 -0.650 1.00 98.19 309 TRP A O 1
ATOM 2463 N N . GLY A 1 310 ? -1.228 0.241 0.055 1.00 96.94 310 GLY A N 1
ATOM 2464 C CA . GLY A 1 310 ? -0.785 0.795 1.333 1.00 96.94 310 GLY A CA 1
ATOM 2465 C C . GLY A 1 310 ? -1.972 1.053 2.255 1.00 96.94 310 GLY A C 1
ATOM 2466 O O . GLY A 1 310 ? -3.096 0.615 1.986 1.00 96.94 310 GLY A O 1
ATOM 2467 N N . GLY A 1 311 ? -1.758 1.802 3.330 1.00 95.88 311 GLY A N 1
ATOM 2468 C CA . GLY A 1 311 ? -2.864 2.252 4.164 1.00 95.88 311 GLY A CA 1
ATOM 2469 C C . GLY A 1 311 ? -2.508 3.381 5.116 1.00 95.88 311 GLY A C 1
ATOM 2470 O O . GLY A 1 311 ? -1.375 3.847 5.170 1.00 95.88 311 GLY A O 1
ATOM 2471 N N . THR A 1 312 ? -3.518 3.853 5.831 1.00 93.81 312 THR A N 1
ATOM 2472 C CA . THR A 1 312 ? -3.401 4.957 6.777 1.00 93.81 312 THR A CA 1
ATOM 2473 C C . THR A 1 312 ? -4.462 4.841 7.864 1.00 93.81 312 THR A C 1
ATOM 2475 O O . THR A 1 312 ? -5.610 4.461 7.604 1.00 93.81 312 THR A O 1
ATOM 2478 N N . GLU A 1 313 ? -4.070 5.166 9.093 1.00 91.88 313 GLU A N 1
ATOM 2479 C CA . GLU A 1 313 ? -5.003 5.353 10.198 1.00 91.88 313 GLU A CA 1
ATOM 2480 C C . GLU A 1 313 ? -5.551 6.777 10.186 1.00 91.88 313 GLU A C 1
ATOM 2482 O O . GLU A 1 313 ? -4.804 7.756 10.251 1.00 91.88 313 GLU A O 1
ATOM 2487 N N . VAL A 1 314 ? -6.873 6.894 10.143 1.00 87.19 314 VAL A N 1
ATOM 2488 C CA . VAL A 1 314 ? -7.570 8.174 10.181 1.00 87.19 314 VAL A CA 1
ATOM 2489 C C . VAL A 1 314 ? -7.915 8.507 11.628 1.00 87.19 314 VAL A C 1
ATOM 2491 O O . VAL A 1 314 ? -8.742 7.839 12.246 1.00 87.19 314 VAL A O 1
ATOM 2494 N N . ASN A 1 315 ? -7.323 9.585 12.140 1.00 69.94 315 ASN A N 1
ATOM 2495 C CA . ASN A 1 315 ? -7.654 10.163 13.438 1.00 69.94 315 ASN A CA 1
ATOM 2496 C C . ASN A 1 315 ? -8.554 11.380 13.190 1.00 69.94 315 ASN A C 1
ATOM 2498 O O . ASN A 1 315 ? -8.067 12.409 12.724 1.00 69.94 315 ASN A O 1
ATOM 2502 N N . LYS A 1 316 ? -9.858 11.260 13.448 1.00 52.38 316 LYS A N 1
ATOM 250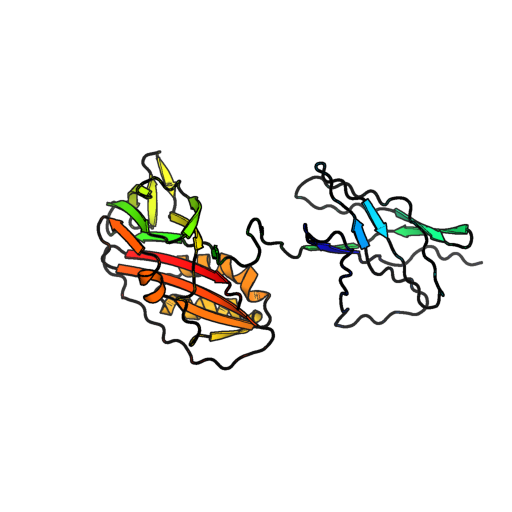3 C CA . LYS A 1 316 ? -10.800 12.392 13.425 1.00 52.38 316 LYS A CA 1
ATOM 2504 C C . LYS A 1 316 ? -11.368 12.647 14.810 1.00 52.38 316 LYS A C 1
ATOM 2506 O O . LYS A 1 316 ? -11.624 11.653 15.521 1.00 52.38 316 LYS A O 1
#

Radius of gyration: 26.65 Å; chains: 1; bounding box: 48×40×87 Å

pLDDT: mean 70.17, std 30.23, range [23.88, 98.81]

Secondary structure (DSSP, 8-state):
----------EEEEEE----TT--S----PPP--S---PPTT--B---EEEEEE-TT-EEEEEEPPB-TT-S--------EEEE--SS-------EEEEEPTTS-EEEEE--EEEEEE-------SPTT--EEEEEEEEEE-SS-EEEEEEEE-SEEEEEEES--BTTBEEEEEEPTTS-EE-TTS-EES-EEEEEEE--TT---SSBEEEEGGGHHHHHHHHGGGGT--HHHHHHHHHHHHHHHTTSSEEEEEEESHHHHHHSEEEEESPPSEEEEEEEEEEEESS----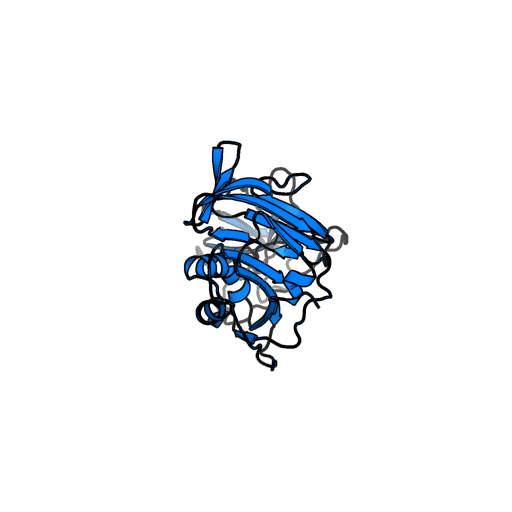PBPP-------SSEEEEEEEEE---

Foldseek 3Di:
DDDPDDDDAAEAEDDDDDDDPPDPDDDDDDDDPPDDDDDDPPDWHFDDWDWDDDDPQRWTWIFTDTDDVPDPDDDDTAPTDTDDDDDDDDDDDWDWGWDAGPVRDIDIDIHPDYHYPPPPDDPCPDDPPFWKWFKKKKFKAAPAWDFKFKAKDAQFAWPDWPPDADPRGQGGWTAGNVRWTAHPVRDIDNIIIIMTTHDDPLDDLQAFDKAALQCVLVCLCVAVVLLVDDPVRSVVVCVVCSVPSSPARIKSKDKDWVSCCVNMPMDMPPDAPEEREIEIEMEGDNDTDDHHHDDGHYDDDDGIYMYIYTYIYDDD

Sequence (316 aa):
MTAFKRIVIVILALVLPAFCVSCNKPTVVYLDTEDGFQPKPNKLYVTYLYVLSANEEGIFSSEVFVNYPGADKLFTECDTVRIEFYGRNYRAEEKEVTVQWGDGSSSEFVCTHVITAVKSARRSDGKAGEPVYDKPIIYLYPEADTVCSVALEFDGELTCTYPEYGTDGWQDFIARPDGTLVFPDGNEYYTLYWEGRGNYDWLDISSGFCVKGTDTARFLAETLPQLGLSAREANEFIIYWLPILQNNAYNLISFQTSTYADNVKLTVSPEPDTVIRVLMAYMPLEHAVNIPPQQLTAPERTGFTVVEWGGTEVNK